Protein AF-X1CM34-F1 (afdb_monomer)

Secondary structure (DSSP, 8-state):
-EEE---HHHHHHHHHHHHHHHHHHHHHTT-----EEEEE-SS-HHHHHHHHHHHHHHHHH--HHHHHHHHHH---HHHHHHHHHHHHTT--HHHHHHHHHHHTSGGGEEE---STTHHHHHHHHTTTTSTT----EEEESS--SSS---TTEEEEEE-------BTTBPPHHHHHHHHHHHHH-PPP---BTTB--TTS-S-TT-TT-GGGGGT-PEEEEE--HHHHHHHHHHHHHTTSS-TT------PPPHHHHTSHHHHH----PPPP-----TT--STTTTT----------

Organism: NCBI:txid412755

pLDDT: mean 84.51, std 11.17, range [46.69, 97.88]

Structure (mmCIF, N/CA/C/O backbone):
data_AF-X1CM34-F1
#
_entry.id   AF-X1CM34-F1
#
loop_
_atom_site.group_PDB
_atom_site.id
_atom_site.type_symbol
_atom_site.label_atom_id
_atom_site.label_alt_id
_atom_site.label_comp_id
_atom_site.label_asym_id
_atom_site.label_entity_id
_atom_site.label_seq_id
_atom_site.pdbx_PDB_ins_code
_atom_site.Cartn_x
_atom_site.Cartn_y
_atom_site.Cartn_z
_atom_site.occupancy
_atom_site.B_iso_or_equiv
_atom_site.auth_seq_id
_atom_site.auth_comp_id
_atom_site.auth_asym_id
_atom_site.auth_atom_id
_atom_site.pdbx_PDB_model_num
ATOM 1 N N . ILE A 1 1 ? 6.162 -0.667 -9.146 1.00 77.88 1 ILE A N 1
ATOM 2 C CA . ILE A 1 1 ? 6.167 0.758 -8.723 1.00 77.88 1 ILE A CA 1
ATOM 3 C C . ILE A 1 1 ? 4.848 1.373 -9.170 1.00 77.88 1 ILE A C 1
ATOM 5 O O . ILE A 1 1 ? 4.483 1.171 -10.320 1.00 77.88 1 ILE A O 1
ATOM 9 N N . VAL A 1 2 ? 4.128 2.057 -8.282 1.00 78.88 2 VAL A N 1
ATOM 10 C CA . VAL A 1 2 ? 2.858 2.731 -8.580 1.00 78.88 2 VAL A CA 1
ATOM 11 C C . VAL A 1 2 ? 3.150 4.206 -8.848 1.00 78.88 2 VAL A C 1
ATOM 13 O O . VAL A 1 2 ? 3.645 4.910 -7.969 1.00 78.88 2 VAL A O 1
ATOM 16 N N . GLN A 1 3 ? 2.881 4.646 -10.076 1.00 80.62 3 GLN A N 1
ATOM 17 C CA . GLN A 1 3 ? 3.186 5.992 -10.558 1.00 80.62 3 GLN A CA 1
ATOM 18 C C . GLN A 1 3 ? 1.888 6.740 -10.833 1.00 80.62 3 GLN A C 1
ATOM 20 O O . GLN A 1 3 ? 1.019 6.220 -11.533 1.00 80.62 3 GLN A O 1
ATOM 25 N N . SER A 1 4 ? 1.774 7.958 -10.320 1.00 73.81 4 SER A N 1
ATOM 26 C CA . SER A 1 4 ? 0.681 8.861 -10.665 1.00 73.81 4 SER A CA 1
ATOM 27 C C . SER A 1 4 ? 1.194 10.288 -10.840 1.00 73.81 4 SER A C 1
ATOM 29 O O . SER A 1 4 ? 2.151 10.703 -10.185 1.00 73.81 4 SER A O 1
ATOM 31 N N . ASP A 1 5 ? 0.528 11.045 -11.712 1.00 76.75 5 ASP A N 1
ATOM 32 C CA . ASP A 1 5 ? 0.696 12.502 -11.851 1.00 76.75 5 ASP A CA 1
ATOM 33 C C . ASP A 1 5 ? -0.097 13.264 -10.769 1.00 76.75 5 ASP A C 1
ATOM 35 O O . ASP A 1 5 ? -0.429 14.436 -10.923 1.00 76.75 5 ASP A O 1
ATOM 39 N N . PHE A 1 6 ? -0.471 12.564 -9.699 1.00 77.88 6 PHE A N 1
ATOM 40 C CA . PHE A 1 6 ? -1.276 13.095 -8.613 1.00 77.88 6 PHE A CA 1
ATOM 41 C C . PHE A 1 6 ? -0.450 14.013 -7.732 1.00 77.88 6 PHE A C 1
ATOM 43 O O . PHE A 1 6 ? 0.747 13.779 -7.512 1.00 77.88 6 PHE A O 1
ATOM 50 N N . ASP A 1 7 ? -1.131 15.000 -7.158 1.00 82.69 7 ASP A N 1
ATOM 51 C CA . ASP A 1 7 ? -0.562 15.740 -6.050 1.00 82.69 7 ASP A CA 1
ATOM 52 C C . ASP A 1 7 ? -0.299 14.811 -4.847 1.00 82.69 7 ASP A C 1
ATOM 54 O O . ASP A 1 7 ? -0.594 13.607 -4.840 1.00 82.69 7 ASP A O 1
ATOM 58 N N . GLU A 1 8 ? 0.359 15.350 -3.827 1.00 82.88 8 GLU A N 1
ATOM 59 C CA . GLU A 1 8 ? 0.722 14.562 -2.655 1.00 82.88 8 GLU A CA 1
ATOM 60 C C . GLU A 1 8 ? -0.498 13.986 -1.923 1.00 82.88 8 GLU A C 1
ATOM 62 O O . GLU A 1 8 ? -0.452 12.832 -1.492 1.00 82.88 8 GLU A O 1
ATOM 67 N N . ASN A 1 9 ? -1.589 14.745 -1.822 1.00 88.50 9 ASN A N 1
ATOM 68 C CA . ASN A 1 9 ? -2.776 14.346 -1.072 1.00 88.50 9 ASN A CA 1
ATOM 69 C C . ASN A 1 9 ? -3.510 13.209 -1.783 1.00 88.50 9 ASN A C 1
ATOM 71 O O . ASN A 1 9 ? -3.830 12.194 -1.159 1.00 88.50 9 ASN A O 1
ATOM 75 N N . ASP A 1 10 ? -3.687 13.330 -3.096 1.00 90.38 10 ASP A N 1
ATOM 76 C CA . ASP A 1 10 ? -4.303 12.306 -3.933 1.00 90.38 10 ASP A CA 1
ATOM 77 C C . ASP A 1 10 ? -3.475 11.014 -3.935 1.00 90.38 10 ASP A C 1
ATOM 79 O O . ASP A 1 10 ? -4.016 9.905 -3.874 1.00 90.38 10 ASP A O 1
ATOM 83 N N . ARG A 1 11 ? -2.139 11.123 -3.936 1.00 90.44 11 ARG A N 1
ATOM 84 C CA . ARG A 1 11 ? -1.242 9.962 -3.826 1.00 90.44 11 ARG A CA 1
ATOM 85 C C . ARG A 1 11 ? -1.340 9.283 -2.459 1.00 90.44 11 ARG A C 1
ATOM 87 O O . ARG A 1 11 ? -1.342 8.051 -2.397 1.00 90.44 11 ARG A O 1
ATOM 94 N N . ILE A 1 12 ? -1.433 10.055 -1.375 1.00 92.50 12 ILE A N 1
ATOM 95 C CA . ILE A 1 12 ? -1.665 9.525 -0.024 1.00 92.50 12 ILE A CA 1
ATOM 96 C C . ILE A 1 12 ? -3.010 8.790 0.019 1.00 92.50 12 ILE A C 1
ATOM 98 O O . ILE A 1 12 ? -3.053 7.633 0.440 1.00 92.50 12 ILE A O 1
ATOM 102 N N . LEU A 1 13 ? -4.089 9.412 -0.464 1.00 94.75 13 LEU A N 1
ATOM 103 C CA . LEU A 1 13 ? -5.421 8.808 -0.469 1.00 94.75 13 LEU A CA 1
ATOM 104 C C . LEU A 1 13 ? -5.467 7.533 -1.319 1.00 94.75 13 LEU A C 1
ATOM 106 O O . LEU A 1 13 ? -6.005 6.515 -0.886 1.00 94.75 13 LEU A O 1
ATOM 110 N N . GLN A 1 14 ? -4.822 7.536 -2.483 1.00 94.69 14 GLN A N 1
ATOM 111 C CA . GLN A 1 14 ? -4.672 6.343 -3.308 1.00 94.69 14 GLN A CA 1
ATOM 112 C C . GLN A 1 14 ? -3.982 5.196 -2.551 1.00 94.69 14 GLN A C 1
ATOM 114 O O . GLN A 1 14 ? -4.456 4.059 -2.589 1.00 94.69 14 GLN A O 1
ATOM 119 N N . ALA A 1 15 ? -2.875 5.471 -1.856 1.00 95.12 15 ALA A N 1
ATOM 120 C CA . ALA A 1 15 ? -2.164 4.454 -1.084 1.00 95.12 15 ALA A CA 1
ATOM 121 C C . ALA A 1 15 ? -3.027 3.894 0.061 1.00 95.12 15 ALA A C 1
ATOM 123 O O . ALA A 1 15 ? -3.004 2.691 0.327 1.00 95.12 15 ALA A O 1
ATOM 124 N N . LEU A 1 16 ? -3.839 4.742 0.696 1.00 96.69 16 LEU A N 1
ATOM 125 C CA . LEU A 1 16 ? -4.791 4.337 1.731 1.00 96.69 16 LEU A CA 1
ATOM 126 C C . LEU A 1 16 ? -5.879 3.405 1.188 1.00 96.69 16 LEU A C 1
ATOM 128 O O . LEU A 1 16 ? -6.157 2.367 1.790 1.00 96.69 16 LEU A O 1
ATOM 132 N N . ILE A 1 17 ? -6.442 3.730 0.023 1.00 96.94 17 ILE A N 1
ATOM 133 C CA . ILE A 1 17 ? -7.434 2.902 -0.676 1.00 96.94 17 ILE A CA 1
ATOM 134 C C . ILE A 1 17 ? -6.841 1.525 -1.014 1.00 96.94 17 ILE A C 1
ATOM 136 O O . ILE A 1 17 ? -7.467 0.499 -0.744 1.00 96.94 17 ILE A O 1
ATOM 140 N N . VAL A 1 18 ? -5.610 1.483 -1.537 1.00 96.75 18 VAL A N 1
ATOM 141 C CA . VAL A 1 18 ? -4.897 0.229 -1.845 1.00 96.75 18 VAL A CA 1
ATOM 142 C C . VAL A 1 18 ? -4.611 -0.588 -0.580 1.00 96.75 18 VAL A C 1
ATOM 144 O O . VAL A 1 18 ? -4.803 -1.805 -0.576 1.00 96.75 18 VAL A O 1
ATOM 147 N N . SER A 1 19 ? -4.195 0.057 0.512 1.00 97.00 19 SER A N 1
ATOM 148 C CA . SER A 1 19 ? -3.973 -0.617 1.797 1.00 97.00 19 SER A CA 1
ATOM 149 C C . SER A 1 19 ? -5.266 -1.213 2.357 1.00 97.00 19 SER A C 1
ATOM 151 O O . SER A 1 19 ? -5.265 -2.345 2.847 1.00 97.00 19 SER A O 1
ATOM 153 N N . GLN A 1 20 ? -6.388 -0.494 2.246 1.00 97.25 20 GLN A N 1
ATOM 154 C CA . GLN A 1 20 ? -7.688 -1.023 2.650 1.00 97.25 20 GLN A CA 1
ATOM 155 C C . GLN A 1 20 ? -8.113 -2.195 1.765 1.00 97.25 20 GLN A C 1
ATOM 157 O O . GLN A 1 20 ? -8.576 -3.202 2.286 1.00 97.25 20 GLN A O 1
ATOM 162 N N . TYR A 1 21 ? -7.891 -2.118 0.454 1.00 97.38 21 TYR A N 1
ATOM 163 C CA . TYR A 1 21 ? -8.163 -3.225 -0.462 1.00 97.38 21 TYR A CA 1
ATOM 164 C C . TYR A 1 21 ? -7.411 -4.501 -0.059 1.00 97.38 21 TYR A C 1
ATOM 166 O O . TYR A 1 21 ? -8.031 -5.553 0.090 1.00 97.38 21 TYR A O 1
ATOM 174 N N . LYS A 1 22 ? -6.107 -4.402 0.230 1.00 96.62 22 LYS A N 1
ATOM 175 C CA . LYS A 1 22 ? -5.303 -5.526 0.745 1.00 96.62 22 LYS A CA 1
ATOM 176 C C . LYS A 1 22 ? -5.886 -6.115 2.033 1.00 96.62 22 LYS A C 1
ATOM 178 O O . LYS A 1 22 ? -5.953 -7.334 2.175 1.00 96.62 22 LYS A O 1
ATOM 183 N N . TYR A 1 23 ? -6.323 -5.259 2.958 1.00 95.88 23 TYR A N 1
ATOM 184 C CA . TYR A 1 23 ? -6.930 -5.689 4.218 1.00 95.88 23 TYR A CA 1
ATOM 185 C C . TYR A 1 23 ? -8.229 -6.477 3.985 1.00 95.88 23 TYR A C 1
ATOM 187 O O . TYR A 1 23 ? -8.400 -7.560 4.541 1.00 95.88 23 TYR A O 1
ATOM 195 N N . GLU A 1 24 ? -9.119 -5.985 3.118 1.00 96.31 24 GLU A N 1
ATOM 196 C CA . GLU A 1 24 ? -10.387 -6.660 2.805 1.00 96.31 24 GLU A CA 1
ATOM 197 C C . GLU A 1 24 ? -10.179 -7.982 2.049 1.00 96.31 24 GLU A C 1
ATOM 199 O O . GLU A 1 24 ? -10.844 -8.976 2.347 1.00 96.31 24 GLU A O 1
ATOM 204 N N . VAL A 1 25 ? -9.229 -8.028 1.109 1.00 96.12 25 VAL A N 1
ATOM 205 C CA . VAL A 1 25 ? -8.854 -9.257 0.388 1.00 96.12 25 VAL A CA 1
ATOM 206 C C . VAL A 1 25 ? -8.340 -10.320 1.357 1.00 96.12 25 VAL A C 1
ATOM 208 O O . VAL A 1 25 ? -8.747 -11.484 1.280 1.00 96.12 25 VAL A O 1
ATOM 211 N N . ALA A 1 26 ? -7.489 -9.932 2.308 1.00 94.88 26 ALA A N 1
ATOM 212 C CA . ALA A 1 26 ? -7.013 -10.841 3.340 1.00 94.88 26 ALA A CA 1
ATOM 213 C C . ALA A 1 26 ? -8.156 -11.324 4.246 1.00 94.88 26 ALA A C 1
ATOM 215 O O . ALA A 1 26 ? -8.301 -12.529 4.462 1.00 94.88 26 ALA A O 1
ATOM 216 N N . ALA A 1 27 ? -9.017 -10.410 4.706 1.00 94.06 27 ALA A N 1
ATOM 217 C CA . ALA A 1 27 ? -10.155 -10.729 5.566 1.00 94.06 27 ALA A CA 1
ATOM 218 C C . ALA A 1 27 ? -11.138 -11.706 4.898 1.00 94.06 27 ALA A C 1
ATOM 220 O O . ALA A 1 27 ? -11.522 -12.709 5.507 1.00 94.06 27 ALA A O 1
ATOM 221 N N . LYS A 1 28 ? -11.477 -11.479 3.621 1.00 94.31 28 LYS A N 1
ATOM 222 C CA . LYS A 1 28 ? -12.308 -12.377 2.797 1.00 94.31 28 LYS A CA 1
ATOM 223 C C . LYS A 1 28 ? -11.757 -13.803 2.766 1.00 94.31 28 LYS A C 1
ATOM 225 O O . LYS A 1 28 ? -12.519 -14.765 2.855 1.00 94.31 28 LYS A O 1
ATOM 230 N N . ASN A 1 29 ? -10.436 -13.936 2.694 1.00 92.38 29 ASN A N 1
ATOM 231 C CA . ASN A 1 29 ? -9.734 -15.216 2.636 1.00 92.38 29 ASN A CA 1
ATOM 232 C C . ASN A 1 29 ? -9.322 -15.750 4.020 1.00 92.38 29 ASN A C 1
ATOM 234 O O . ASN A 1 29 ? -8.574 -16.721 4.109 1.00 92.38 29 ASN A O 1
ATOM 238 N N . ARG A 1 30 ? -9.830 -15.150 5.109 1.00 92.31 30 ARG A N 1
ATOM 239 C CA . ARG A 1 30 ? -9.533 -15.523 6.507 1.00 92.31 30 ARG A CA 1
ATOM 240 C C . ARG A 1 30 ? -8.039 -15.467 6.846 1.00 92.31 30 ARG A C 1
ATOM 242 O O . ARG A 1 30 ? -7.570 -16.164 7.745 1.00 92.31 30 ARG A O 1
ATOM 249 N N . ILE A 1 31 ? -7.297 -14.621 6.141 1.00 92.62 31 ILE A N 1
ATOM 250 C CA . ILE A 1 31 ? -5.891 -14.340 6.399 1.00 92.62 31 ILE A CA 1
ATOM 251 C C . ILE A 1 31 ? -5.843 -13.178 7.388 1.00 92.62 31 ILE A C 1
ATOM 253 O O . ILE A 1 31 ? -6.317 -12.080 7.103 1.00 92.62 31 ILE A O 1
ATOM 257 N N . ASN A 1 32 ? -5.264 -13.414 8.564 1.00 90.25 32 ASN A N 1
ATOM 258 C CA . ASN A 1 32 ? -5.069 -12.368 9.563 1.00 90.25 32 ASN A CA 1
ATOM 259 C C . ASN A 1 32 ? -3.873 -11.486 9.180 1.00 90.25 32 ASN A C 1
ATOM 261 O O . ASN A 1 32 ? -2.779 -11.650 9.721 1.00 90.25 32 ASN A O 1
ATOM 265 N N . LEU A 1 33 ? -4.091 -10.588 8.223 1.00 91.75 33 LEU A N 1
ATOM 266 C CA . LEU A 1 33 ? -3.103 -9.630 7.751 1.00 91.75 33 LEU A CA 1
ATOM 267 C C . LEU A 1 33 ? -3.547 -8.204 8.072 1.00 91.75 33 LEU A C 1
ATOM 269 O O . LEU A 1 33 ? -4.693 -7.823 7.847 1.00 91.75 33 LEU A O 1
ATOM 273 N N . LYS A 1 34 ? -2.591 -7.398 8.530 1.00 93.25 34 LYS A N 1
ATOM 274 C CA . LYS A 1 34 ? -2.758 -5.968 8.770 1.00 93.25 34 LYS A CA 1
ATOM 275 C C . LYS A 1 34 ? -1.726 -5.201 7.930 1.00 93.25 34 LYS A C 1
ATOM 277 O O . LYS A 1 34 ? -0.592 -5.050 8.381 1.00 93.25 34 LYS A O 1
ATOM 282 N N . PRO A 1 35 ? -2.090 -4.724 6.725 1.00 94.38 35 PRO A N 1
ATOM 283 C CA . PRO A 1 35 ? -1.164 -4.008 5.853 1.00 94.38 35 PRO A CA 1
ATOM 284 C C . PRO A 1 35 ? -0.733 -2.674 6.470 1.00 94.38 35 PRO A C 1
ATOM 286 O O . PRO A 1 35 ? -1.581 -1.855 6.840 1.00 94.38 35 PRO A O 1
ATOM 289 N N . VAL A 1 36 ? 0.575 -2.445 6.556 1.00 94.38 36 VAL A N 1
ATOM 290 C CA . VAL A 1 36 ? 1.182 -1.211 7.066 1.00 94.38 36 VAL A CA 1
ATOM 291 C C . VAL A 1 36 ? 1.746 -0.382 5.916 1.00 94.38 36 VAL A C 1
ATOM 293 O O . VAL A 1 36 ? 2.365 -0.917 4.991 1.00 94.38 36 VAL A O 1
ATOM 296 N N . ILE A 1 37 ? 1.541 0.934 6.005 1.00 95.06 37 ILE A N 1
ATOM 297 C CA . ILE A 1 37 ? 2.076 1.929 5.075 1.00 95.06 37 ILE A CA 1
ATOM 298 C C . ILE A 1 37 ? 3.234 2.682 5.732 1.00 95.06 37 ILE A C 1
ATOM 300 O O . ILE A 1 37 ? 3.106 3.171 6.856 1.00 95.06 37 ILE A O 1
ATOM 304 N N . LEU A 1 38 ? 4.346 2.833 5.016 1.00 92.81 38 LEU A N 1
ATOM 305 C CA . LEU A 1 38 ? 5.437 3.725 5.397 1.00 92.81 38 LEU A CA 1
ATOM 306 C C . LEU A 1 38 ? 5.385 5.025 4.587 1.00 92.81 38 LEU A C 1
ATOM 308 O O . LEU A 1 38 ? 5.609 5.016 3.382 1.00 92.81 38 LEU A O 1
ATOM 312 N N . PHE A 1 39 ? 5.194 6.151 5.262 1.00 92.31 39 PHE A N 1
ATOM 313 C CA . PHE A 1 39 ? 5.340 7.492 4.708 1.00 92.31 39 PHE A CA 1
ATOM 314 C C . PHE A 1 39 ? 6.770 7.987 4.920 1.00 92.31 39 PHE A C 1
ATOM 316 O O . PHE A 1 39 ? 7.237 8.179 6.049 1.00 92.31 39 PHE A O 1
ATOM 323 N N . LYS A 1 40 ? 7.484 8.180 3.812 1.00 88.50 40 LYS A N 1
ATOM 324 C CA . LYS A 1 40 ? 8.906 8.511 3.806 1.00 88.50 40 LYS A CA 1
ATOM 325 C C . LYS A 1 40 ? 9.107 9.997 3.514 1.00 88.50 40 LYS A C 1
ATOM 327 O O . LYS A 1 40 ? 8.770 10.474 2.432 1.00 88.50 40 LYS A O 1
ATOM 332 N N . ALA A 1 41 ? 9.705 10.710 4.467 1.00 86.38 41 ALA A N 1
ATOM 333 C CA . ALA A 1 41 ? 10.159 12.094 4.319 1.00 86.38 41 ALA A CA 1
ATOM 334 C C . ALA A 1 41 ? 11.623 12.157 3.844 1.00 86.38 41 ALA A C 1
ATOM 336 O O . ALA A 1 41 ? 12.382 11.195 4.006 1.00 86.38 41 ALA A O 1
ATOM 337 N N . GLN A 1 42 ? 12.033 13.285 3.254 1.00 79.12 42 GLN A N 1
ATOM 338 C CA . GLN A 1 42 ? 13.328 13.391 2.573 1.00 79.12 42 GLN A CA 1
ATOM 339 C C . GLN A 1 42 ? 14.504 13.517 3.546 1.00 79.12 42 GLN A C 1
ATOM 341 O O . GLN A 1 42 ? 15.426 12.700 3.506 1.00 79.12 42 GLN A O 1
ATOM 346 N N . ARG A 1 43 ? 14.513 14.570 4.380 1.00 76.56 43 ARG A N 1
ATOM 347 C CA . ARG A 1 43 ? 15.732 14.999 5.093 1.00 76.56 43 ARG A CA 1
ATOM 348 C C . ARG A 1 43 ? 15.538 15.370 6.551 1.00 76.56 43 ARG A C 1
ATOM 350 O O . ARG A 1 43 ? 16.452 15.117 7.331 1.00 76.56 43 ARG A O 1
ATOM 357 N N . THR A 1 44 ? 14.413 15.975 6.933 1.00 82.06 44 THR A N 1
ATOM 358 C CA . THR A 1 44 ? 14.265 16.538 8.285 1.00 82.06 44 THR A CA 1
ATOM 359 C C . THR A 1 44 ? 13.109 15.922 9.060 1.00 82.06 44 THR A C 1
ATOM 361 O O . THR A 1 44 ? 12.074 15.562 8.503 1.00 82.06 44 THR A O 1
ATOM 364 N N . ILE A 1 45 ? 13.286 15.828 10.382 1.00 83.38 45 ILE A N 1
ATOM 365 C CA . ILE A 1 45 ? 12.233 15.400 11.317 1.00 83.38 45 ILE A CA 1
ATOM 366 C C . ILE A 1 45 ? 11.012 16.315 11.184 1.00 83.38 45 ILE A C 1
ATOM 368 O O . ILE A 1 45 ? 9.884 15.833 11.203 1.00 83.38 45 ILE A O 1
ATOM 372 N N . GLU A 1 46 ? 11.244 17.610 10.972 1.00 85.69 46 GLU A N 1
ATOM 373 C CA . GLU A 1 46 ? 10.190 18.604 10.778 1.00 85.69 46 GLU A CA 1
ATOM 374 C C . GLU A 1 46 ? 9.321 18.305 9.550 1.00 85.69 46 GLU A C 1
ATOM 376 O O . GLU A 1 46 ?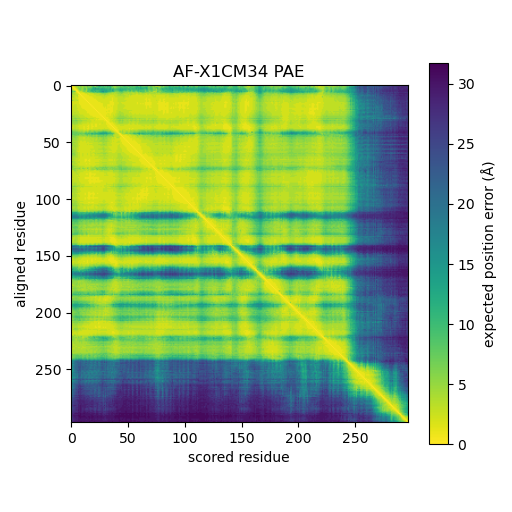 8.101 18.280 9.664 1.00 85.69 46 GLU A O 1
ATOM 381 N N . GLN A 1 47 ? 9.925 17.958 8.405 1.00 84.88 47 GLN A N 1
ATOM 382 C CA . GLN A 1 47 ? 9.170 17.511 7.227 1.00 84.88 47 GLN A CA 1
ATOM 383 C C . GLN A 1 47 ? 8.319 16.280 7.548 1.00 84.88 47 GLN A C 1
ATOM 385 O O . GLN A 1 47 ? 7.155 16.210 7.177 1.00 84.88 47 GLN A O 1
ATOM 390 N N . SER A 1 48 ? 8.860 15.309 8.288 1.00 86.94 48 SER A N 1
ATOM 391 C CA . SER A 1 48 ? 8.075 14.130 8.665 1.00 86.94 48 SER A CA 1
ATOM 392 C C . SER A 1 48 ? 6.916 14.459 9.610 1.00 86.94 48 SER A C 1
ATOM 394 O O . SER A 1 48 ? 5.884 13.793 9.531 1.00 86.94 48 SER A O 1
ATOM 396 N N . LYS A 1 49 ? 7.068 15.454 10.493 1.00 88.81 49 LYS A N 1
ATOM 397 C CA . LYS A 1 49 ? 5.981 15.955 11.347 1.00 88.81 49 LYS A CA 1
ATOM 398 C C . LYS A 1 49 ? 4.908 16.658 10.521 1.00 88.81 49 LYS A C 1
ATOM 400 O O . LYS A 1 49 ? 3.730 16.389 10.730 1.00 88.81 49 LYS A O 1
ATOM 405 N N . GLN A 1 50 ? 5.311 17.480 9.556 1.00 89.69 50 GLN A N 1
ATOM 406 C CA . GLN A 1 50 ? 4.401 18.139 8.617 1.00 89.69 50 GLN A CA 1
ATOM 407 C C . GLN A 1 50 ? 3.625 17.119 7.780 1.00 89.69 50 GLN A C 1
ATOM 409 O O . GLN A 1 50 ? 2.405 17.213 7.698 1.00 89.69 50 GLN A O 1
ATOM 414 N N . ASN A 1 51 ? 4.293 16.085 7.263 1.00 89.44 51 ASN A N 1
ATOM 415 C CA . ASN A 1 51 ? 3.641 15.011 6.510 1.00 89.44 51 ASN A CA 1
ATOM 416 C C . ASN A 1 51 ? 2.619 14.260 7.372 1.00 89.44 51 ASN A C 1
ATOM 418 O O . ASN A 1 51 ? 1.522 13.968 6.905 1.00 89.44 51 ASN A O 1
ATOM 422 N N . LYS A 1 52 ? 2.944 13.987 8.645 1.00 92.06 52 LYS A N 1
ATOM 423 C CA . LYS A 1 52 ? 2.003 13.382 9.601 1.00 92.06 52 LYS A CA 1
ATOM 424 C C . LYS A 1 52 ? 0.807 14.302 9.879 1.00 92.06 52 LYS A C 1
ATOM 426 O O . LYS A 1 52 ? -0.326 13.833 9.910 1.00 92.06 52 LYS A O 1
ATOM 431 N N . ALA A 1 53 ? 1.039 15.599 10.070 1.00 92.50 53 ALA A N 1
ATOM 432 C CA . ALA A 1 53 ? -0.033 16.566 10.299 1.00 92.50 53 ALA A CA 1
ATOM 433 C C . ALA A 1 53 ? -0.955 16.694 9.074 1.00 92.50 53 ALA A C 1
ATOM 435 O O . ALA A 1 53 ? -2.173 16.627 9.219 1.00 92.50 53 ALA A O 1
ATOM 436 N N . ASN A 1 54 ? -0.383 16.795 7.869 1.00 92.19 54 ASN A N 1
ATOM 437 C CA . ASN A 1 54 ? -1.139 16.809 6.618 1.00 92.19 54 ASN A CA 1
ATOM 438 C C . ASN A 1 54 ? -1.949 15.516 6.448 1.00 92.19 54 ASN A C 1
ATOM 440 O O . ASN A 1 54 ? -3.138 15.560 6.155 1.00 92.19 54 ASN A O 1
ATOM 444 N N . PHE A 1 55 ? -1.336 14.365 6.723 1.00 94.81 55 PHE A N 1
ATOM 445 C CA . PHE A 1 55 ? -2.013 13.074 6.705 1.00 94.81 55 PHE A CA 1
ATOM 446 C C . PHE A 1 55 ? -3.239 13.035 7.624 1.00 94.81 55 PHE A C 1
ATOM 448 O O . PHE A 1 55 ? -4.316 12.632 7.191 1.00 94.81 55 PHE A O 1
ATOM 455 N N . HIS A 1 56 ? -3.103 13.469 8.880 1.00 94.38 56 HIS A N 1
ATOM 456 C CA . HIS A 1 56 ? -4.236 13.497 9.807 1.00 94.38 56 HIS A CA 1
ATOM 457 C C . HIS A 1 56 ? -5.326 14.459 9.348 1.00 94.38 56 HIS A C 1
ATOM 459 O O . HIS A 1 56 ? -6.496 14.095 9.390 1.00 94.38 56 HIS A O 1
ATOM 465 N N . ASN A 1 57 ? -4.949 15.617 8.807 1.00 94.25 57 ASN A N 1
ATOM 466 C CA . ASN A 1 57 ? -5.897 16.561 8.228 1.00 94.25 57 ASN A CA 1
ATOM 467 C C . ASN A 1 57 ? -6.688 15.949 7.053 1.00 94.25 57 ASN A C 1
ATOM 469 O O . ASN A 1 57 ? -7.902 16.131 6.973 1.00 94.25 57 ASN A O 1
ATOM 473 N N . ILE A 1 58 ? -6.027 15.183 6.173 1.00 93.31 58 ILE A N 1
ATOM 474 C CA . ILE A 1 58 ? -6.687 14.441 5.085 1.00 93.31 58 ILE A CA 1
ATOM 475 C C . ILE A 1 58 ? -7.662 13.415 5.664 1.00 93.31 58 ILE A C 1
ATOM 477 O O . ILE A 1 58 ? -8.818 13.369 5.256 1.00 93.31 58 ILE A O 1
ATOM 481 N N . ILE A 1 59 ? -7.221 12.600 6.627 1.00 95.50 59 ILE A N 1
ATOM 482 C CA . ILE A 1 59 ? -8.058 11.555 7.225 1.00 95.50 59 ILE A CA 1
ATOM 483 C C . ILE A 1 59 ? -9.277 12.155 7.933 1.00 95.50 59 ILE A C 1
ATOM 485 O O . ILE A 1 59 ? -10.395 11.694 7.716 1.00 95.50 59 ILE A O 1
ATOM 489 N N . GLU A 1 60 ? -9.101 13.185 8.756 1.00 94.25 60 GLU A N 1
ATOM 490 C CA . GLU A 1 60 ? -10.189 13.802 9.521 1.00 94.25 60 GLU A CA 1
ATOM 491 C C . GLU A 1 60 ? -11.251 14.423 8.609 1.00 94.25 60 GLU A C 1
ATOM 493 O O . GLU A 1 60 ? -12.451 14.223 8.834 1.00 94.25 60 GLU A O 1
ATOM 498 N N . ASN A 1 61 ? -10.822 15.079 7.529 1.00 95.12 61 ASN A N 1
ATOM 499 C CA . ASN A 1 61 ? -11.711 15.755 6.586 1.00 95.12 61 ASN A CA 1
ATOM 500 C C . ASN A 1 61 ? -12.166 14.882 5.411 1.00 95.12 61 ASN A C 1
ATOM 502 O O . ASN A 1 61 ? -12.988 15.336 4.621 1.00 95.12 61 ASN A O 1
ATOM 506 N N . LEU A 1 62 ? -11.707 13.627 5.326 1.00 96.38 62 LEU A N 1
ATOM 507 C CA . LEU A 1 62 ? -12.030 12.732 4.216 1.00 96.38 62 LEU A CA 1
ATOM 508 C C . LEU A 1 62 ? -13.545 12.614 4.010 1.00 96.38 62 LEU A C 1
ATOM 510 O O . LEU A 1 62 ? -14.296 12.311 4.949 1.00 96.38 62 LEU A O 1
ATOM 514 N N . SER A 1 63 ? -13.976 12.795 2.769 1.00 96.75 63 SER A N 1
ATOM 515 C CA . SER A 1 63 ? -15.361 12.689 2.332 1.00 96.75 63 SER A CA 1
ATOM 516 C C . SER A 1 63 ? -15.549 11.538 1.329 1.00 96.75 63 SER A C 1
ATOM 518 O O . SER A 1 63 ? -14.578 11.011 0.777 1.00 96.75 63 SER A O 1
ATOM 520 N N . PRO A 1 64 ? -16.798 11.101 1.082 1.00 97.12 64 PRO A N 1
ATOM 521 C CA . PRO A 1 64 ? -17.089 10.141 0.017 1.00 97.12 64 PRO A CA 1
ATOM 522 C C . PRO A 1 64 ? -16.771 10.676 -1.388 1.00 97.12 64 PRO A C 1
ATOM 524 O O . PRO A 1 64 ? -16.480 9.878 -2.281 1.00 97.12 64 PRO A O 1
ATOM 527 N N . ASP A 1 65 ? -16.817 11.999 -1.575 1.00 96.56 65 ASP A N 1
ATOM 528 C CA . ASP A 1 65 ? -16.548 12.654 -2.859 1.00 96.56 65 ASP A CA 1
ATOM 529 C C . ASP A 1 65 ? -15.056 12.618 -3.200 1.00 96.56 65 ASP A C 1
ATOM 531 O O . ASP A 1 65 ? -14.709 12.388 -4.355 1.00 96.56 65 ASP A O 1
ATOM 535 N N . ASP A 1 66 ? -14.171 12.725 -2.203 1.00 95.50 66 ASP A N 1
ATOM 536 C CA . ASP A 1 66 ? -12.721 12.574 -2.405 1.00 95.50 66 ASP A CA 1
ATOM 537 C C . ASP A 1 66 ? -12.379 11.171 -2.936 1.00 95.50 66 ASP A C 1
ATOM 539 O O . ASP A 1 66 ? -11.570 11.000 -3.849 1.00 95.50 66 ASP A O 1
ATOM 543 N N . ILE A 1 67 ? -13.050 10.145 -2.402 1.00 96.12 67 ILE A N 1
ATOM 544 C CA . ILE A 1 67 ? -12.898 8.754 -2.848 1.00 96.12 67 ILE A CA 1
ATOM 545 C C . ILE A 1 67 ? -13.386 8.587 -4.290 1.00 96.12 67 ILE A C 1
ATOM 547 O O . ILE A 1 67 ? -12.711 7.942 -5.099 1.00 96.12 67 ILE A O 1
ATOM 551 N N . GLU A 1 68 ? -14.544 9.163 -4.624 1.00 95.62 68 GLU A N 1
ATOM 552 C CA . GLU A 1 68 ? -15.060 9.148 -5.997 1.00 95.62 68 GLU A CA 1
ATOM 553 C C . GLU A 1 68 ? -14.130 9.919 -6.947 1.00 95.62 68 GLU A C 1
ATOM 555 O O . GLU A 1 68 ? -13.916 9.494 -8.082 1.00 95.62 68 GLU A O 1
ATOM 560 N N . GLY A 1 69 ? -13.511 11.001 -6.466 1.00 94.25 69 GLY A N 1
ATOM 561 C CA . GLY A 1 69 ? -12.460 11.739 -7.156 1.00 94.25 69 GLY A CA 1
ATOM 562 C C . GLY A 1 69 ? -11.342 10.809 -7.611 1.00 94.25 69 GLY A C 1
ATOM 563 O O . GLY A 1 69 ? -11.143 10.652 -8.817 1.00 94.25 69 GLY A O 1
ATOM 564 N N . ILE A 1 70 ? -10.694 10.107 -6.671 1.00 94.31 70 ILE A N 1
ATOM 565 C CA . ILE A 1 70 ? -9.611 9.149 -6.969 1.00 94.31 70 ILE A CA 1
ATOM 566 C C . ILE A 1 70 ? -10.056 8.062 -7.949 1.00 94.31 70 ILE A C 1
ATOM 568 O O . ILE A 1 70 ? -9.313 7.724 -8.874 1.00 94.31 70 ILE A O 1
ATOM 572 N N . LYS A 1 71 ? -11.268 7.525 -7.781 1.00 93.81 71 LYS A N 1
ATOM 573 C CA . LYS A 1 71 ? -11.833 6.507 -8.677 1.00 93.81 71 LYS A CA 1
ATOM 574 C C . LYS A 1 71 ? -11.930 6.991 -10.124 1.00 93.81 71 LYS A C 1
ATOM 576 O O . LYS A 1 71 ? -11.650 6.220 -11.038 1.00 93.81 71 LYS A O 1
ATOM 581 N N . ASN A 1 72 ? -12.295 8.254 -10.327 1.00 91.38 72 ASN A N 1
ATOM 582 C CA . ASN A 1 72 ? -12.469 8.838 -11.654 1.00 91.38 72 ASN A CA 1
ATOM 583 C C . ASN A 1 72 ? -11.142 9.228 -12.315 1.00 91.38 72 ASN A C 1
ATOM 585 O O . ASN A 1 72 ? -11.006 9.102 -13.533 1.00 91.38 72 ASN A O 1
ATOM 589 N N . ILE A 1 73 ? -10.163 9.697 -11.536 1.00 89.19 73 ILE A N 1
ATOM 590 C CA . ILE A 1 73 ? -8.883 10.171 -12.083 1.00 89.19 73 ILE A CA 1
ATOM 591 C C . ILE A 1 73 ? -7.836 9.057 -12.230 1.00 89.19 73 ILE A C 1
ATOM 593 O O . ILE A 1 73 ? -6.931 9.171 -13.062 1.00 89.19 73 ILE A O 1
ATOM 597 N N . SER A 1 74 ? -7.930 7.968 -11.456 1.00 88.44 74 SER A N 1
ATOM 598 C CA . SER A 1 74 ? -6.895 6.931 -11.443 1.00 88.44 74 SER A CA 1
ATOM 599 C C . SER A 1 74 ? -6.979 5.974 -12.630 1.00 88.44 74 SER A C 1
ATOM 601 O O . SER A 1 74 ? -7.947 5.243 -12.841 1.00 88.44 74 SER A O 1
ATOM 603 N N . LYS A 1 75 ? -5.884 5.930 -13.393 1.00 87.69 75 LYS A N 1
ATOM 604 C CA . LYS A 1 75 ? -5.662 4.975 -14.491 1.00 87.69 75 LYS A CA 1
ATOM 605 C C . LYS A 1 75 ? -4.829 3.766 -14.064 1.00 87.69 75 LYS A C 1
ATOM 607 O O . LYS A 1 75 ? -4.491 2.924 -14.890 1.00 87.69 75 LYS A O 1
ATOM 612 N N . ILE A 1 76 ? -4.460 3.694 -12.788 1.00 88.56 76 ILE A N 1
ATOM 613 C CA . ILE A 1 76 ? -3.634 2.614 -12.262 1.00 88.56 76 ILE A CA 1
ATOM 614 C C . ILE A 1 76 ? -4.508 1.372 -12.099 1.00 88.56 76 ILE A C 1
ATOM 616 O O . ILE A 1 76 ? -5.468 1.380 -11.328 1.00 88.56 76 ILE A O 1
ATOM 620 N N . TRP A 1 77 ? -4.127 0.282 -12.769 1.00 89.75 77 TRP A N 1
ATOM 621 C CA . TRP A 1 77 ? -4.857 -0.989 -12.726 1.00 89.75 77 TRP A CA 1
ATOM 622 C C . TRP A 1 77 ? -5.123 -1.473 -11.294 1.00 89.75 77 TRP A C 1
ATOM 624 O O . TRP A 1 77 ? -6.242 -1.847 -10.972 1.00 89.75 77 TRP A O 1
ATOM 634 N N . LEU A 1 78 ? -4.135 -1.382 -10.400 1.00 91.81 78 LEU A N 1
ATOM 635 C CA . LEU A 1 78 ? -4.285 -1.761 -8.990 1.00 91.81 78 LEU A CA 1
ATOM 636 C C . LEU A 1 78 ? -5.405 -0.987 -8.269 1.00 91.81 78 LEU A C 1
ATOM 638 O O . LEU A 1 78 ? -6.138 -1.560 -7.467 1.00 91.81 78 LEU A O 1
ATOM 642 N N . VAL A 1 79 ? -5.543 0.308 -8.551 1.00 93.81 79 VAL A N 1
ATOM 643 C CA . VAL A 1 79 ? -6.569 1.165 -7.937 1.00 93.81 79 VAL A CA 1
ATOM 644 C C . VAL A 1 79 ? -7.940 0.837 -8.521 1.00 93.81 79 VAL A C 1
ATOM 646 O O . VAL A 1 79 ? -8.918 0.724 -7.787 1.00 93.81 79 VAL A O 1
ATOM 649 N N . GLN A 1 80 ? -8.008 0.600 -9.831 1.00 94.00 80 GLN A N 1
ATOM 650 C CA . GLN A 1 80 ? -9.231 0.150 -10.495 1.00 94.00 80 GLN A CA 1
ATOM 651 C C . GLN A 1 80 ? -9.697 -1.209 -9.956 1.00 94.00 80 GLN A C 1
ATOM 653 O O . GLN A 1 80 ? -10.882 -1.377 -9.679 1.00 94.00 80 GLN A O 1
ATOM 658 N N . GLN A 1 81 ? -8.768 -2.141 -9.721 1.00 94.25 81 GLN A N 1
ATOM 659 C CA . GLN A 1 81 ? -9.049 -3.432 -9.090 1.00 94.25 81 GLN A CA 1
ATOM 660 C C . GLN A 1 81 ? -9.587 -3.267 -7.666 1.00 94.25 81 GLN A C 1
ATOM 662 O O . GLN A 1 81 ? -10.564 -3.922 -7.310 1.00 94.25 81 GLN A O 1
ATOM 667 N N . ALA A 1 82 ? -9.013 -2.355 -6.873 1.00 96.38 82 ALA A N 1
ATOM 668 C CA . ALA A 1 82 ? -9.524 -2.041 -5.541 1.00 96.38 82 ALA A CA 1
ATOM 669 C C . ALA A 1 82 ? -10.987 -1.566 -5.589 1.00 96.38 82 ALA A C 1
ATOM 671 O O . ALA A 1 82 ? -11.839 -2.098 -4.878 1.00 96.38 82 ALA A O 1
ATOM 672 N N . PHE A 1 83 ? -11.315 -0.620 -6.475 1.00 97.00 83 PHE A N 1
ATOM 673 C CA . PHE A 1 83 ? -12.690 -0.130 -6.624 1.00 97.00 83 PHE A CA 1
ATOM 674 C C . PHE A 1 83 ? -13.657 -1.174 -7.189 1.00 97.00 83 PHE A C 1
ATOM 676 O O . PHE A 1 83 ? -14.809 -1.236 -6.748 1.00 97.00 83 PHE A O 1
ATOM 683 N N . ALA A 1 84 ? -13.206 -2.013 -8.124 1.00 95.56 84 ALA A N 1
ATOM 684 C CA . ALA A 1 84 ? -13.993 -3.131 -8.633 1.00 95.56 84 ALA A CA 1
ATOM 685 C C . ALA A 1 84 ? -14.332 -4.11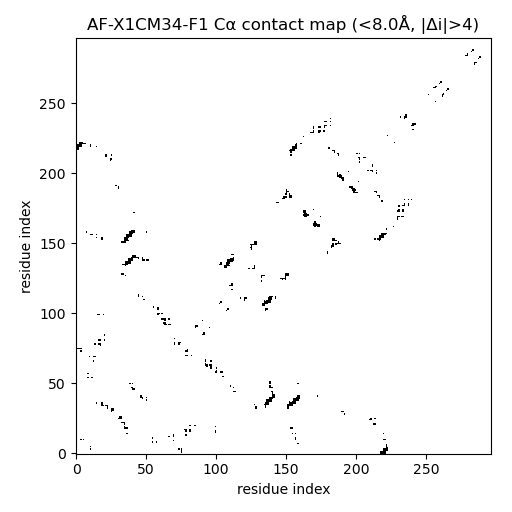8 -7.506 1.00 95.56 84 ALA A C 1
ATOM 687 O O . ALA A 1 84 ? -15.496 -4.489 -7.348 1.00 95.56 84 ALA A O 1
ATOM 688 N N . PHE A 1 85 ? -13.349 -4.456 -6.667 1.00 96.50 85 PHE A N 1
ATOM 689 C CA . PHE A 1 85 ? -13.544 -5.296 -5.488 1.00 96.50 85 PHE A CA 1
ATOM 690 C C . PHE A 1 85 ? -14.547 -4.676 -4.508 1.00 96.50 85 PHE A C 1
ATOM 692 O O . PHE A 1 85 ? -15.502 -5.338 -4.103 1.00 96.50 85 PHE A O 1
ATOM 699 N N . PHE A 1 86 ? -14.384 -3.397 -4.152 1.00 97.25 86 PHE A N 1
ATOM 700 C CA . PHE A 1 86 ? -15.309 -2.720 -3.237 1.00 97.25 86 PHE A CA 1
ATOM 701 C C . PHE A 1 86 ? -16.740 -2.717 -3.775 1.00 97.25 86 PHE A C 1
ATOM 703 O O . PHE A 1 86 ? -17.669 -3.055 -3.044 1.00 97.25 86 PHE A O 1
ATOM 710 N N . THR A 1 87 ? -16.909 -2.435 -5.068 1.00 96.19 87 THR A N 1
ATOM 711 C CA . THR A 1 87 ? -18.217 -2.450 -5.737 1.00 96.19 87 THR A CA 1
ATOM 712 C C . THR A 1 87 ? -18.841 -3.846 -5.708 1.00 96.19 87 THR A C 1
ATOM 714 O O . THR A 1 87 ? -19.999 -3.993 -5.322 1.00 96.19 87 THR A O 1
ATOM 717 N N . GLN A 1 88 ? -18.071 -4.885 -6.050 1.00 96.75 88 GLN A N 1
ATOM 718 C CA . GLN A 1 88 ? -18.528 -6.278 -6.032 1.00 96.75 88 GLN A CA 1
ATOM 719 C C . GLN A 1 88 ? -18.958 -6.733 -4.630 1.00 96.75 88 GLN A C 1
ATOM 721 O O . GLN A 1 88 ? -19.895 -7.519 -4.491 1.00 96.75 88 GLN A O 1
ATOM 726 N N . HIS A 1 89 ? -18.291 -6.230 -3.593 1.00 95.62 89 HIS A N 1
ATOM 727 C CA . HIS A 1 89 ? -18.573 -6.552 -2.197 1.00 95.62 89 HIS A CA 1
ATOM 728 C C . HIS A 1 89 ? -19.551 -5.577 -1.517 1.00 95.62 89 HIS A C 1
ATOM 730 O O . HIS A 1 89 ? -19.766 -5.673 -0.309 1.00 95.62 89 HIS A O 1
ATOM 736 N N . GLY A 1 90 ? -20.171 -4.663 -2.274 1.00 95.94 90 GLY A N 1
ATOM 737 C CA . GLY A 1 90 ? -21.178 -3.731 -1.762 1.00 95.94 90 GLY A CA 1
ATOM 738 C C . GLY A 1 90 ? -20.632 -2.691 -0.779 1.00 95.94 90 GLY A C 1
ATOM 739 O O . GLY A 1 90 ? -21.392 -2.163 0.029 1.00 95.94 90 GLY A O 1
ATOM 740 N N . ILE A 1 91 ? -19.327 -2.408 -0.826 1.00 96.81 91 ILE A N 1
ATOM 741 C CA . ILE A 1 91 ? -18.674 -1.389 -0.004 1.00 96.81 91 ILE A CA 1
ATOM 742 C C . ILE A 1 91 ? -18.871 -0.036 -0.687 1.00 96.81 91 ILE A C 1
ATOM 744 O O . ILE A 1 91 ? -18.287 0.237 -1.736 1.00 96.81 91 ILE A O 1
ATOM 748 N N . THR A 1 92 ? -19.704 0.816 -0.094 1.00 97.31 92 THR A N 1
ATOM 749 C CA . THR A 1 92 ? -19.960 2.165 -0.620 1.00 97.31 92 THR A CA 1
ATOM 750 C C . THR A 1 92 ? -18.806 3.115 -0.300 1.00 97.31 92 THR A C 1
ATOM 752 O O . THR A 1 92 ? -18.078 2.903 0.671 1.00 97.31 92 THR A O 1
ATOM 755 N N . ASN A 1 93 ? -18.675 4.219 -1.045 1.00 97.25 93 ASN A N 1
ATOM 756 C CA . ASN A 1 93 ? -17.673 5.249 -0.733 1.00 97.25 93 ASN A CA 1
ATOM 757 C C . ASN A 1 93 ? -17.832 5.769 0.701 1.00 97.25 93 ASN A C 1
ATOM 759 O O . ASN A 1 93 ? -16.844 5.928 1.402 1.00 97.25 93 ASN A O 1
ATOM 763 N N . GLN A 1 94 ? -19.067 5.937 1.184 1.00 97.50 94 GLN A N 1
ATOM 764 C CA . GLN A 1 94 ? -19.323 6.344 2.566 1.00 97.50 94 GLN A CA 1
ATOM 765 C C . GLN A 1 94 ? -18.786 5.329 3.585 1.00 97.50 94 GLN A C 1
ATOM 767 O O . GLN A 1 94 ? -18.165 5.711 4.577 1.00 97.50 94 GLN A O 1
ATOM 772 N N . GLN A 1 95 ? -18.997 4.032 3.348 1.00 97.44 95 GLN A N 1
ATOM 773 C CA . GLN A 1 95 ? -18.441 2.987 4.208 1.00 97.44 95 GLN A CA 1
ATOM 774 C C . GLN A 1 95 ? -16.914 2.960 4.134 1.00 97.44 95 GLN A C 1
ATOM 776 O O . GLN A 1 95 ? -16.264 2.816 5.169 1.00 97.44 95 GLN A O 1
ATOM 781 N N . LEU A 1 96 ? -16.339 3.131 2.941 1.00 97.56 96 LEU A N 1
ATOM 782 C CA . LEU A 1 96 ? -14.894 3.187 2.753 1.00 97.56 96 LEU A CA 1
ATOM 783 C C . LEU A 1 96 ? -14.283 4.386 3.491 1.00 97.56 96 LEU A C 1
ATOM 785 O O . LEU A 1 96 ? -13.311 4.201 4.217 1.00 97.56 96 LEU A O 1
ATOM 789 N N . THR A 1 97 ? -14.893 5.573 3.413 1.00 97.88 97 THR A N 1
ATOM 790 C CA . THR A 1 97 ? -14.488 6.759 4.184 1.00 97.88 97 THR A CA 1
ATOM 791 C C . THR A 1 97 ? -14.441 6.450 5.679 1.00 97.88 97 THR A C 1
ATOM 793 O O . THR A 1 97 ? -13.423 6.690 6.323 1.00 97.88 97 THR A O 1
ATOM 796 N N . LEU A 1 98 ? -15.512 5.879 6.242 1.00 97.50 98 LEU A N 1
ATOM 797 C CA . LEU A 1 98 ? -15.571 5.551 7.671 1.00 97.50 98 LEU A CA 1
ATOM 798 C C . LEU A 1 98 ? -14.498 4.533 8.079 1.00 97.50 98 LEU A C 1
ATOM 800 O O . LEU A 1 98 ? -13.871 4.694 9.127 1.00 97.50 98 LEU A O 1
ATOM 804 N N . ARG A 1 99 ? -14.253 3.514 7.245 1.00 96.75 99 ARG A N 1
ATOM 805 C CA . ARG A 1 99 ? -13.194 2.519 7.477 1.00 96.75 99 ARG A CA 1
ATOM 806 C C . ARG A 1 99 ? -11.813 3.162 7.463 1.00 96.75 99 ARG A C 1
ATOM 808 O O . ARG A 1 99 ? -11.048 2.939 8.392 1.00 96.75 99 ARG A O 1
ATOM 815 N N . LEU A 1 100 ? -11.516 3.996 6.466 1.00 97.25 100 LEU A N 1
ATOM 816 C CA . LEU A 1 100 ? -10.237 4.701 6.375 1.00 97.25 100 LEU A CA 1
ATOM 817 C C . LEU A 1 100 ? -10.015 5.614 7.588 1.00 97.25 100 LEU A C 1
ATOM 819 O O . LEU A 1 100 ? -8.944 5.565 8.191 1.00 97.25 100 LEU A O 1
ATOM 823 N N . LYS A 1 101 ? -11.039 6.360 8.025 1.00 97.19 101 LYS A N 1
ATOM 824 C CA . LYS A 1 101 ? -10.966 7.174 9.252 1.00 97.19 101 LYS A CA 1
ATOM 825 C C . LYS A 1 101 ? -10.675 6.342 10.497 1.00 97.19 101 LYS A C 1
ATOM 827 O O . LYS A 1 101 ? -9.843 6.727 11.314 1.00 97.19 101 LYS A O 1
ATOM 832 N N . ALA A 1 102 ? -11.333 5.194 10.643 1.00 95.88 102 ALA A N 1
ATOM 833 C CA . ALA A 1 102 ? -11.136 4.317 11.792 1.00 95.88 102 ALA A CA 1
ATOM 834 C C . ALA A 1 102 ? -9.753 3.644 11.790 1.00 95.88 102 ALA A C 1
ATOM 836 O O . ALA A 1 102 ? -9.102 3.575 12.832 1.00 95.88 102 ALA A O 1
ATOM 837 N N . GLU A 1 103 ? -9.296 3.167 10.634 1.00 94.50 103 GLU A N 1
ATOM 838 C CA . GLU A 1 103 ? -8.056 2.400 10.494 1.00 94.50 103 GLU A CA 1
ATOM 839 C C . GLU A 1 103 ? -6.795 3.271 10.508 1.00 94.50 103 GLU A C 1
ATOM 841 O O . GLU A 1 103 ? -5.738 2.802 10.926 1.00 94.50 103 GLU A O 1
ATOM 846 N N . PHE A 1 104 ? -6.904 4.543 10.127 1.00 95.94 104 PHE A N 1
ATOM 847 C CA . PHE A 1 104 ? -5.776 5.475 10.043 1.00 95.94 104 PHE A CA 1
ATOM 848 C C . PHE A 1 104 ? -5.884 6.662 11.005 1.00 95.94 104 PHE A C 1
ATOM 850 O O . PHE A 1 104 ? -5.271 7.710 10.799 1.00 95.94 104 PHE A O 1
ATOM 857 N N . ASN A 1 105 ? -6.641 6.496 12.090 1.00 94.38 105 ASN A N 1
ATOM 858 C CA . ASN A 1 105 ? -6.672 7.479 13.167 1.00 94.38 105 ASN A CA 1
ATOM 859 C C . ASN A 1 105 ? -5.288 7.645 13.833 1.00 94.38 105 ASN A C 1
ATOM 861 O O . ASN A 1 105 ? -4.384 6.817 13.676 1.00 94.38 105 ASN A O 1
ATOM 865 N N . GLU A 1 106 ? -5.132 8.700 14.631 1.00 92.19 106 GLU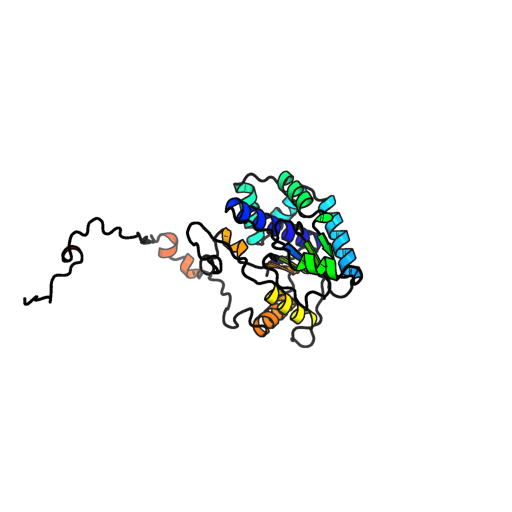 A N 1
ATOM 866 C CA . GLU A 1 106 ? -3.853 9.044 15.259 1.00 92.19 106 GLU A CA 1
ATOM 867 C C . GLU A 1 106 ? -3.248 7.919 16.115 1.00 92.19 106 GLU A C 1
ATOM 869 O O . GLU A 1 106 ? -2.044 7.673 16.038 1.00 92.19 106 GLU A O 1
ATOM 874 N N . SER A 1 107 ? -4.063 7.165 16.862 1.00 91.81 107 SER A N 1
ATOM 875 C CA . SER A 1 107 ? -3.581 6.067 17.719 1.00 91.81 107 SER A CA 1
ATOM 876 C C . SER A 1 107 ? -2.974 4.891 16.941 1.00 91.81 107 SER A C 1
ATOM 878 O O . SER A 1 107 ? -2.220 4.095 17.503 1.00 91.81 107 SER A O 1
ATOM 880 N N . ARG A 1 108 ? -3.277 4.794 15.640 1.00 94.50 108 ARG A N 1
ATOM 881 C CA . ARG A 1 108 ? -2.768 3.770 14.715 1.00 94.50 108 ARG A CA 1
ATOM 882 C C . ARG A 1 108 ? -1.592 4.265 13.870 1.00 94.50 108 ARG A C 1
ATOM 884 O O . ARG A 1 108 ? -1.131 3.551 12.977 1.00 94.50 108 ARG A O 1
ATOM 891 N N . CYS A 1 109 ? -1.087 5.463 14.157 1.00 93.31 109 CYS A N 1
ATOM 892 C CA . CYS A 1 109 ? 0.015 6.092 13.442 1.00 93.31 109 CYS A CA 1
ATOM 893 C C . CYS A 1 109 ? 1.253 6.220 14.338 1.00 93.31 109 CYS A C 1
ATOM 895 O O . CYS A 1 109 ? 1.180 6.701 15.468 1.00 93.31 109 CYS A O 1
ATOM 897 N N . LEU A 1 110 ? 2.416 5.831 13.819 1.00 90.56 110 LEU A N 1
ATOM 898 C CA . LEU A 1 110 ? 3.691 5.866 14.536 1.00 90.56 110 LEU A CA 1
ATOM 899 C C . LEU A 1 110 ? 4.670 6.827 13.853 1.00 90.56 110 LEU A C 1
ATOM 901 O O . LEU A 1 110 ? 4.851 6.771 12.643 1.00 90.56 110 LEU A O 1
ATOM 905 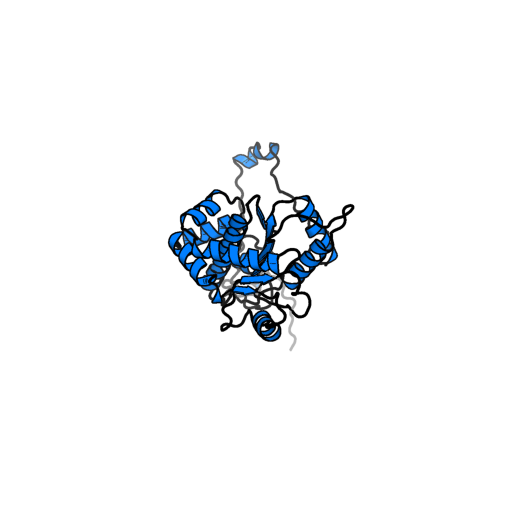N N . SER A 1 111 ? 5.342 7.687 14.620 1.00 88.56 111 SER A N 1
ATOM 906 C CA . SER A 1 111 ? 6.456 8.513 14.129 1.00 88.56 111 SER A CA 1
ATOM 907 C C . SER A 1 111 ? 7.746 8.002 14.752 1.00 88.56 111 SER A C 1
ATOM 909 O O . SER A 1 111 ? 7.844 7.982 15.972 1.00 88.56 111 SER A O 1
ATOM 911 N N . VAL A 1 112 ? 8.719 7.592 13.936 1.00 82.12 112 VAL A N 1
ATOM 912 C CA . VAL A 1 112 ? 9.969 6.942 14.400 1.00 82.12 112 VAL A CA 1
ATOM 913 C C . VAL A 1 112 ? 11.185 7.870 14.326 1.00 82.12 112 VAL A C 1
ATOM 915 O O . VAL A 1 112 ? 12.314 7.455 14.063 1.00 82.12 112 VAL A O 1
ATOM 918 N N . ASN A 1 113 ? 10.951 9.169 14.492 1.00 74.75 113 ASN A N 1
ATOM 919 C CA . ASN A 1 113 ? 11.954 10.196 14.219 1.00 74.75 113 ASN A CA 1
ATOM 920 C C . ASN A 1 113 ? 12.665 10.727 15.472 1.00 74.75 113 ASN A C 1
ATOM 922 O O . ASN A 1 113 ? 13.762 11.274 15.355 1.00 74.75 113 ASN A O 1
ATOM 926 N N . GLU A 1 114 ? 12.071 10.575 16.656 1.00 68.25 114 GLU A N 1
ATOM 927 C CA . GLU A 1 114 ? 12.546 11.199 17.896 1.00 68.25 114 GLU A CA 1
ATOM 928 C C . GLU A 1 114 ? 13.333 10.219 18.776 1.00 68.25 114 GLU A C 1
ATOM 930 O O . GLU A 1 114 ? 13.035 9.030 18.839 1.00 68.25 114 GLU A O 1
ATOM 935 N N . GLU A 1 115 ? 14.364 10.710 19.468 1.00 65.00 115 GLU A N 1
ATOM 936 C CA . GLU A 1 115 ? 15.225 9.862 20.311 1.00 65.00 115 GLU A CA 1
ATOM 937 C C . GLU A 1 115 ? 14.640 9.577 21.694 1.00 65.00 115 GLU A C 1
ATOM 939 O O . GLU A 1 115 ? 14.971 8.560 22.296 1.00 65.00 115 GLU A O 1
ATOM 944 N N . ILE A 1 116 ? 13.732 10.433 22.164 1.00 63.31 116 ILE A N 1
ATOM 945 C CA . ILE A 1 116 ? 13.184 10.400 23.527 1.00 63.31 116 ILE A CA 1
ATOM 946 C C . ILE A 1 116 ? 12.353 9.128 23.779 1.00 63.31 116 ILE A C 1
ATOM 948 O O . ILE A 1 116 ? 12.311 8.629 24.899 1.00 63.31 116 ILE A O 1
ATOM 952 N N . GLU A 1 117 ? 11.744 8.551 22.739 1.00 67.00 117 GLU A N 1
ATOM 953 C CA . GLU A 1 117 ? 10.895 7.352 22.843 1.00 67.00 117 GLU A CA 1
ATOM 954 C C . GLU A 1 117 ? 11.410 6.160 22.022 1.00 67.00 117 GLU A C 1
ATOM 956 O O . GLU A 1 117 ? 10.673 5.202 21.764 1.00 67.00 117 GLU A O 1
ATOM 961 N N . LYS A 1 118 ? 12.685 6.202 21.617 1.00 71.25 118 LYS A N 1
ATOM 962 C CA . LYS A 1 118 ? 13.270 5.283 20.633 1.00 71.25 118 LYS A CA 1
ATOM 963 C C . LYS A 1 118 ? 13.044 3.807 20.971 1.00 71.25 118 LYS A C 1
ATOM 965 O O . LYS A 1 118 ? 12.667 3.042 20.093 1.00 71.25 118 LYS A O 1
ATOM 970 N N . GLU A 1 119 ? 13.221 3.402 22.229 1.00 75.94 119 GLU A N 1
ATOM 971 C CA . GLU A 1 119 ? 13.065 1.997 22.638 1.00 75.94 119 GLU A CA 1
ATOM 972 C C . GLU A 1 119 ? 11.621 1.497 22.495 1.00 75.94 119 GLU A C 1
ATOM 974 O O . GLU A 1 119 ? 11.380 0.450 21.895 1.00 75.94 119 GLU A O 1
ATOM 979 N N . LYS A 1 120 ? 10.636 2.265 22.978 1.00 79.75 120 LYS A N 1
ATOM 980 C CA . LYS A 1 120 ? 9.213 1.895 22.870 1.00 79.75 120 LYS A CA 1
ATOM 981 C C . LYS A 1 120 ? 8.752 1.868 21.417 1.00 79.75 120 LYS A C 1
ATOM 983 O O . LYS A 1 120 ? 7.997 0.978 21.023 1.00 79.75 120 LYS A O 1
ATOM 988 N N . GLN A 1 121 ? 9.201 2.841 20.626 1.00 81.44 121 GLN A N 1
ATOM 989 C CA . GLN A 1 121 ? 8.885 2.918 19.205 1.00 81.44 121 GLN A CA 1
ATOM 990 C C . GLN A 1 121 ? 9.524 1.758 18.435 1.00 81.44 121 GLN A C 1
ATOM 992 O O . GLN A 1 121 ? 8.847 1.158 17.607 1.00 81.44 121 GLN A O 1
ATOM 997 N N . GLN A 1 122 ? 10.764 1.377 18.759 1.00 79.81 122 GLN A N 1
ATOM 998 C CA . GLN A 1 122 ? 11.441 0.229 18.152 1.00 79.81 122 GLN A CA 1
ATOM 999 C C . GLN A 1 122 ? 10.726 -1.089 18.461 1.00 79.81 122 GLN A C 1
ATOM 1001 O O . GLN A 1 122 ? 10.547 -1.903 17.561 1.00 79.81 122 GLN A O 1
ATOM 1006 N N . ILE A 1 123 ? 10.272 -1.291 19.703 1.00 82.50 123 ILE A N 1
ATOM 1007 C CA . ILE A 1 123 ? 9.500 -2.488 20.070 1.00 82.50 123 ILE A CA 1
ATOM 1008 C C . ILE A 1 123 ? 8.220 -2.565 19.233 1.00 82.50 123 ILE A C 1
ATOM 1010 O O . ILE A 1 123 ? 7.959 -3.595 18.625 1.00 82.50 123 ILE A O 1
ATOM 1014 N N . ARG A 1 124 ? 7.457 -1.464 19.137 1.00 84.94 124 ARG A N 1
ATOM 1015 C CA . ARG A 1 124 ? 6.239 -1.403 18.303 1.00 84.94 124 ARG A CA 1
ATOM 1016 C C . ARG A 1 124 ? 6.521 -1.581 16.814 1.00 84.94 124 ARG A C 1
ATOM 1018 O O . ARG A 1 124 ? 5.667 -2.078 16.088 1.00 84.94 124 ARG A O 1
ATOM 1025 N N . LEU A 1 125 ? 7.681 -1.132 16.349 1.00 84.69 125 LEU A N 1
ATOM 1026 C CA . LEU A 1 125 ? 8.097 -1.265 14.960 1.00 84.69 125 LEU A CA 1
ATOM 1027 C C . LEU A 1 125 ? 8.480 -2.711 14.622 1.00 84.69 125 LEU A C 1
ATOM 1029 O O . LEU A 1 125 ? 8.216 -3.157 13.514 1.00 84.69 125 LEU A O 1
ATOM 1033 N N . ASN A 1 126 ? 9.063 -3.440 15.569 1.00 83.19 126 ASN A N 1
ATOM 1034 C CA . ASN A 1 126 ? 9.475 -4.832 15.386 1.00 83.19 126 ASN A CA 1
ATOM 1035 C C . ASN A 1 126 ? 8.341 -5.839 15.639 1.00 83.19 126 ASN A C 1
ATOM 1037 O O . ASN A 1 126 ? 8.559 -7.029 15.471 1.00 83.19 126 ASN A O 1
ATOM 1041 N N . SER A 1 127 ? 7.163 -5.375 16.064 1.00 86.75 127 SER A N 1
ATOM 1042 C CA . SER A 1 127 ? 5.990 -6.208 16.354 1.00 86.75 127 SER A CA 1
ATOM 1043 C C . SER A 1 127 ? 4.765 -5.820 15.525 1.00 86.75 127 SER A C 1
ATOM 1045 O O . SER A 1 127 ? 3.625 -5.924 15.979 1.00 86.75 127 SER A O 1
ATOM 1047 N N . LEU A 1 128 ? 4.959 -5.283 14.317 1.00 87.88 128 LEU A N 1
ATOM 1048 C CA . LEU A 1 128 ? 3.848 -4.801 13.482 1.00 87.88 128 LEU A CA 1
ATOM 1049 C C . LEU A 1 128 ? 2.885 -5.916 13.053 1.00 87.88 128 LEU A C 1
ATOM 1051 O O . LEU A 1 128 ? 1.736 -5.626 12.712 1.00 87.88 128 LEU A O 1
ATOM 1055 N N . GLU A 1 129 ? 3.345 -7.160 13.049 1.00 85.69 129 GLU A N 1
ATOM 1056 C CA . GLU A 1 129 ? 2.587 -8.379 12.785 1.00 85.69 129 GLU A CA 1
ATOM 1057 C C . GLU A 1 129 ? 1.744 -8.864 13.962 1.00 85.69 129 GLU A C 1
ATOM 1059 O O . GLU A 1 129 ? 0.785 -9.613 13.748 1.00 85.69 129 GLU A O 1
ATOM 1064 N N . ASP A 1 130 ? 2.046 -8.401 15.177 1.00 88.69 130 ASP A N 1
ATOM 1065 C CA . ASP A 1 130 ? 1.309 -8.794 16.367 1.00 88.69 130 ASP A CA 1
ATOM 1066 C C . ASP A 1 130 ? -0.126 -8.271 16.314 1.00 88.69 130 ASP A C 1
ATOM 1068 O O . ASP A 1 130 ? -0.403 -7.130 15.934 1.00 88.69 130 ASP A O 1
ATOM 1072 N N . LYS A 1 131 ? -1.062 -9.116 16.754 1.00 85.25 131 LYS A N 1
ATOM 1073 C CA . LYS A 1 131 ? -2.499 -8.799 16.779 1.00 85.25 131 LYS A CA 1
ATOM 1074 C C . LYS A 1 131 ? -2.825 -7.622 17.694 1.00 85.25 131 LYS A C 1
ATOM 1076 O O . LYS A 1 131 ? -3.744 -6.863 17.402 1.00 85.25 131 LYS A O 1
ATOM 1081 N N . ASP A 1 132 ? -2.060 -7.474 18.771 1.00 88.94 132 ASP A N 1
ATOM 1082 C CA . ASP A 1 132 ? -2.242 -6.414 19.764 1.00 88.94 132 ASP A CA 1
ATOM 1083 C C . ASP A 1 132 ? -1.587 -5.096 19.338 1.00 88.94 132 ASP A C 1
ATOM 1085 O O . ASP A 1 132 ? -1.778 -4.063 19.978 1.00 88.94 132 ASP A O 1
ATOM 1089 N N . ASN A 1 133 ? -0.822 -5.107 18.244 1.00 90.81 133 ASN A N 1
ATOM 1090 C CA . ASN A 1 133 ? -0.251 -3.907 17.669 1.00 90.81 133 ASN A CA 1
ATOM 1091 C C . ASN A 1 133 ? -1.273 -3.287 16.699 1.00 90.81 133 ASN A C 1
ATOM 1093 O O . ASN A 1 133 ? -1.575 -3.890 15.669 1.00 90.81 133 ASN A O 1
ATOM 1097 N N . PRO A 1 134 ? -1.805 -2.079 16.950 1.00 92.25 134 PRO A N 1
ATOM 1098 C CA . PRO A 1 134 ? -2.824 -1.484 16.087 1.00 92.25 134 PRO A CA 1
ATOM 1099 C C . PRO A 1 134 ? -2.234 -0.624 14.957 1.00 92.25 134 PRO A C 1
ATOM 1101 O O . PRO A 1 134 ? -2.989 -0.061 14.168 1.00 92.25 134 PRO A O 1
ATOM 1104 N N . ILE A 1 135 ? -0.903 -0.486 14.871 1.00 94.12 135 ILE A N 1
ATOM 1105 C CA . ILE A 1 135 ? -0.256 0.449 13.943 1.00 94.12 135 ILE A CA 1
ATOM 1106 C C . ILE A 1 135 ? -0.530 0.053 12.486 1.00 94.12 135 ILE A C 1
ATOM 1108 O O . ILE A 1 135 ? -0.311 -1.099 12.102 1.00 94.12 135 ILE A O 1
ATOM 1112 N N . ARG A 1 136 ? -0.993 1.027 11.693 1.00 94.94 136 ARG A N 1
ATOM 1113 C CA . ARG A 1 136 ? -1.290 0.941 10.251 1.00 94.94 136 ARG A CA 1
ATOM 1114 C C . ARG A 1 136 ? -0.441 1.895 9.408 1.00 94.94 136 ARG A C 1
ATOM 1116 O O . ARG A 1 136 ? -0.237 1.624 8.227 1.00 94.94 136 ARG A O 1
ATOM 1123 N N . ALA A 1 137 ? 0.072 2.978 9.992 1.00 95.19 137 ALA A N 1
ATOM 1124 C CA . ALA A 1 137 ? 0.898 3.960 9.292 1.00 95.19 137 ALA A CA 1
ATOM 1125 C C . ALA A 1 137 ? 2.151 4.326 10.093 1.00 95.19 137 ALA A C 1
ATOM 1127 O O . ALA A 1 137 ? 2.096 4.501 11.312 1.00 95.19 137 ALA A O 1
ATOM 1128 N N . ILE A 1 138 ? 3.278 4.464 9.400 1.00 92.50 138 ILE A N 1
ATOM 1129 C CA . ILE A 1 138 ? 4.571 4.839 9.977 1.00 92.50 138 ILE A CA 1
ATOM 1130 C C . ILE A 1 138 ? 5.108 6.058 9.235 1.00 92.50 138 ILE A C 1
ATOM 1132 O O . ILE A 1 138 ? 5.080 6.091 8.011 1.00 92.50 138 ILE A O 1
ATOM 1136 N N . PHE A 1 139 ? 5.645 7.031 9.963 1.00 91.44 139 PHE A N 1
ATOM 1137 C CA . PHE A 1 139 ? 6.277 8.230 9.418 1.00 91.44 139 PHE A CA 1
ATOM 1138 C C . PHE A 1 139 ? 7.762 8.231 9.776 1.00 91.44 139 PHE A C 1
ATOM 1140 O O . PHE A 1 139 ? 8.114 8.184 10.959 1.00 91.44 139 PHE A O 1
ATOM 1147 N N . ALA A 1 140 ? 8.635 8.280 8.765 1.00 87.94 140 ALA A N 1
ATOM 1148 C CA . ALA A 1 140 ? 10.082 8.188 8.962 1.00 87.94 140 ALA A CA 1
ATOM 1149 C C . ALA A 1 140 ? 10.887 9.076 8.000 1.00 87.94 140 ALA A C 1
ATOM 1151 O O . ALA A 1 140 ? 10.538 9.235 6.830 1.00 87.94 140 ALA A O 1
ATOM 1152 N N . VAL A 1 141 ? 12.029 9.585 8.478 1.00 80.25 141 VAL A N 1
ATOM 1153 C CA . VAL A 1 141 ? 13.013 10.332 7.671 1.00 80.25 141 VAL A CA 1
ATOM 1154 C C . VAL A 1 141 ? 14.142 9.438 7.162 1.00 80.25 141 VAL A C 1
ATOM 1156 O O . VAL A 1 141 ? 14.369 9.385 5.964 1.00 80.25 141 VAL A O 1
ATOM 1159 N N . GLN A 1 142 ? 14.874 8.742 8.036 1.00 66.12 142 GLN A N 1
ATOM 1160 C CA . GLN A 1 142 ? 16.034 7.912 7.643 1.00 66.12 142 GLN A CA 1
ATOM 1161 C C . GLN A 1 142 ? 16.266 6.682 8.542 1.00 66.12 142 GLN A C 1
ATOM 1163 O O . GLN A 1 142 ? 16.969 5.767 8.136 1.00 66.12 142 GLN A O 1
ATOM 1168 N N . LYS A 1 143 ? 15.695 6.626 9.755 1.00 57.38 143 LYS A N 1
ATOM 1169 C CA . LYS A 1 143 ? 16.104 5.704 10.838 1.00 57.38 143 LYS A CA 1
ATOM 1170 C C . LYS A 1 143 ? 15.628 4.240 10.723 1.00 57.38 143 LYS A C 1
ATOM 1172 O O . LYS A 1 143 ? 15.629 3.534 11.720 1.00 57.38 143 LYS A O 1
ATOM 1177 N N . LEU A 1 144 ? 15.312 3.731 9.534 1.00 62.16 144 LEU A N 1
ATOM 1178 C CA . LEU A 1 144 ? 14.964 2.305 9.352 1.00 62.16 144 LEU A CA 1
ATOM 1179 C C . LEU A 1 144 ? 16.188 1.432 9.004 1.00 62.16 144 LEU A C 1
ATOM 1181 O O . LEU A 1 144 ? 16.068 0.307 8.519 1.00 62.16 144 LEU A O 1
ATOM 1185 N N . ASN A 1 145 ? 17.390 1.959 9.255 1.00 51.84 145 ASN A N 1
ATOM 1186 C CA . ASN A 1 145 ? 18.644 1.401 8.756 1.00 51.84 145 ASN A CA 1
ATOM 1187 C C . ASN A 1 145 ? 19.218 0.262 9.615 1.00 51.84 145 ASN A C 1
ATOM 1189 O O . ASN A 1 145 ? 20.041 -0.496 9.102 1.00 51.84 145 ASN A O 1
ATOM 1193 N N . GLU A 1 146 ? 18.747 0.048 10.844 1.00 52.38 146 GLU A N 1
ATOM 1194 C CA . GLU A 1 146 ? 19.249 -1.014 11.728 1.00 52.38 146 GLU A CA 1
ATOM 1195 C C . GLU A 1 146 ? 18.079 -1.739 12.409 1.00 52.38 146 GLU A C 1
ATOM 1197 O O . GLU A 1 146 ? 17.326 -1.139 13.169 1.00 52.38 146 GLU A O 1
ATOM 1202 N N . GLY A 1 147 ? 17.898 -3.029 12.103 1.00 53.75 147 GLY A N 1
ATOM 1203 C CA . GLY A 1 147 ? 16.942 -3.902 12.798 1.00 53.75 147 GLY A CA 1
ATOM 1204 C C . GLY A 1 147 ? 15.476 -3.825 12.357 1.00 53.75 147 GLY A C 1
ATOM 1205 O O . GLY A 1 147 ? 14.634 -4.421 13.020 1.00 53.75 147 GLY A O 1
ATOM 1206 N N . TRP A 1 148 ? 15.154 -3.124 11.265 1.00 69.75 148 TRP A N 1
ATOM 1207 C CA . TRP A 1 148 ? 13.804 -3.129 10.694 1.00 69.75 148 TRP A CA 1
ATOM 1208 C C . TRP A 1 148 ? 13.631 -4.293 9.710 1.00 69.75 148 TRP A C 1
ATOM 1210 O O . TRP A 1 148 ? 14.062 -4.203 8.560 1.00 69.75 148 TRP A O 1
ATOM 1220 N N . ASP A 1 149 ? 13.025 -5.384 10.181 1.00 68.75 149 ASP A N 1
ATOM 1221 C CA . ASP A 1 149 ? 12.597 -6.537 9.379 1.00 68.75 149 ASP A CA 1
ATOM 1222 C C . ASP A 1 149 ? 11.134 -6.821 9.731 1.00 68.75 149 ASP A C 1
ATOM 1224 O O . ASP A 1 149 ? 10.839 -7.298 10.825 1.00 68.75 149 ASP A O 1
ATOM 1228 N N . VAL A 1 150 ? 10.205 -6.422 8.861 1.00 75.81 150 VAL A N 1
ATOM 1229 C CA . VAL A 1 150 ? 8.765 -6.502 9.137 1.00 75.81 150 VAL A CA 1
ATOM 1230 C C . VAL A 1 150 ? 8.040 -7.155 7.972 1.00 75.81 150 VAL A C 1
ATOM 1232 O O . VAL A 1 150 ? 8.251 -6.807 6.814 1.00 75.81 150 VAL A O 1
ATOM 1235 N N . LEU A 1 151 ? 7.146 -8.091 8.285 1.00 83.88 151 LEU A N 1
ATOM 1236 C CA . LEU A 1 151 ? 6.394 -8.855 7.282 1.00 83.88 151 LEU A CA 1
ATOM 1237 C C . LEU A 1 151 ? 5.120 -8.136 6.817 1.00 83.88 151 LEU A C 1
ATOM 1239 O O . LEU A 1 151 ? 4.532 -8.504 5.807 1.00 83.88 151 LEU A O 1
ATOM 1243 N N . ASN A 1 152 ? 4.687 -7.115 7.560 1.00 87.94 152 ASN A N 1
ATOM 1244 C CA . ASN A 1 152 ? 3.441 -6.391 7.317 1.00 87.94 152 ASN A CA 1
ATOM 1245 C C . ASN A 1 152 ? 3.626 -5.071 6.557 1.00 87.94 152 ASN A C 1
ATOM 1247 O O . ASN A 1 152 ? 2.663 -4.314 6.435 1.00 87.94 152 ASN A O 1
ATOM 1251 N N . LEU A 1 153 ? 4.824 -4.756 6.055 1.00 91.25 153 LEU A N 1
ATOM 1252 C CA . LEU A 1 153 ? 4.997 -3.588 5.196 1.00 91.25 153 LEU A CA 1
ATOM 1253 C C . LEU A 1 153 ? 4.525 -3.918 3.781 1.00 91.25 153 LEU A C 1
ATOM 1255 O O . LEU A 1 153 ? 5.096 -4.764 3.107 1.00 91.25 153 LEU A O 1
ATOM 1259 N N . PHE A 1 154 ? 3.504 -3.202 3.325 1.00 93.38 154 PHE A N 1
ATOM 1260 C CA . PHE A 1 154 ? 2.867 -3.462 2.035 1.00 93.38 154 PHE A CA 1
ATOM 1261 C C . PHE A 1 154 ? 2.940 -2.275 1.083 1.00 93.38 154 PHE A C 1
ATOM 1263 O O . PHE A 1 154 ? 2.892 -2.462 -0.136 1.00 93.38 154 PHE A O 1
ATOM 1270 N N . ASP A 1 155 ? 3.072 -1.065 1.615 1.00 94.19 155 ASP A N 1
ATOM 1271 C CA . ASP A 1 155 ? 3.086 0.153 0.823 1.00 94.19 155 ASP A CA 1
ATOM 1272 C C . ASP A 1 155 ? 4.135 1.123 1.377 1.00 94.19 155 ASP A C 1
ATOM 1274 O O . ASP A 1 155 ? 4.234 1.335 2.586 1.00 94.19 155 ASP A O 1
ATOM 1278 N N . ILE A 1 156 ? 4.921 1.730 0.492 1.00 92.12 156 ILE A N 1
ATOM 1279 C CA . ILE A 1 156 ? 5.837 2.825 0.822 1.00 92.12 156 ILE A CA 1
ATOM 1280 C C . ILE A 1 156 ? 5.411 4.034 -0.004 1.00 92.12 156 ILE A C 1
ATOM 1282 O O . ILE A 1 156 ? 5.360 3.955 -1.228 1.00 92.12 156 ILE A O 1
ATOM 1286 N N . VAL A 1 157 ? 5.117 5.152 0.652 1.00 92.19 157 VAL A N 1
ATOM 1287 C CA . VAL A 1 157 ? 4.703 6.403 0.015 1.00 92.19 157 VAL A CA 1
ATOM 1288 C C . VAL A 1 157 ? 5.823 7.422 0.132 1.00 92.19 157 VAL A C 1
ATOM 1290 O O . VAL A 1 157 ? 6.258 7.781 1.229 1.00 92.19 157 VAL A O 1
ATOM 1293 N N . ARG A 1 158 ? 6.286 7.911 -1.018 1.00 88.88 158 ARG A N 1
ATOM 1294 C CA . ARG A 1 158 ? 7.263 8.995 -1.094 1.00 88.88 158 ARG A CA 1
ATOM 1295 C C . ARG A 1 158 ? 6.554 10.346 -0.952 1.00 88.88 158 ARG A C 1
ATOM 1297 O O . ARG A 1 158 ? 5.816 10.767 -1.847 1.00 88.88 158 ARG A O 1
ATOM 1304 N N . CYS A 1 159 ? 6.793 11.032 0.162 1.00 85.25 159 CYS A N 1
ATOM 1305 C CA . CYS A 1 159 ? 6.170 12.319 0.512 1.00 85.25 159 CYS A CA 1
ATOM 1306 C C . CYS A 1 159 ? 7.120 13.503 0.269 1.00 85.25 159 CYS A C 1
ATOM 1308 O O . CYS A 1 159 ? 7.301 14.358 1.131 1.00 85.25 159 CYS A O 1
ATOM 1310 N N . TYR A 1 160 ? 7.854 13.475 -0.841 1.00 81.00 160 TYR A N 1
ATOM 1311 C CA . TYR A 1 160 ? 8.714 14.574 -1.271 1.00 81.00 160 TYR A CA 1
ATOM 1312 C C . TYR A 1 160 ? 9.042 14.455 -2.751 1.00 81.00 160 TYR A C 1
ATOM 1314 O O . TYR A 1 160 ? 9.013 13.370 -3.346 1.00 81.00 160 TYR A O 1
ATOM 1322 N N . GLU A 1 161 ? 9.435 15.590 -3.310 1.00 73.06 161 GLU A N 1
ATOM 1323 C CA . GLU A 1 161 ? 9.892 15.734 -4.682 1.00 73.06 161 GLU A CA 1
ATOM 1324 C C . GLU A 1 161 ? 11.385 16.083 -4.728 1.00 73.06 161 GLU A C 1
ATOM 1326 O O . GLU A 1 161 ? 12.000 16.473 -3.734 1.00 73.06 161 GLU A O 1
ATOM 1331 N N . GLY A 1 162 ? 11.993 15.903 -5.898 1.00 65.94 162 GLY A N 1
ATOM 1332 C CA . GLY A 1 162 ? 13.415 16.159 -6.114 1.00 65.94 162 GLY A CA 1
ATOM 1333 C C . GLY A 1 162 ? 14.301 14.918 -6.000 1.00 65.94 162 GLY A C 1
ATOM 1334 O O . GLY A 1 162 ? 13.904 13.865 -5.498 1.00 65.94 162 GLY A O 1
ATOM 1335 N N . ARG A 1 163 ? 15.523 15.047 -6.518 1.00 65.25 163 ARG A N 1
ATOM 1336 C CA . ARG A 1 163 ? 16.512 13.972 -6.654 1.00 65.25 163 ARG A CA 1
ATOM 1337 C C . ARG A 1 163 ? 17.908 14.494 -6.335 1.00 65.25 163 ARG A C 1
ATOM 1339 O O . ARG A 1 163 ? 18.232 15.631 -6.664 1.00 65.25 163 ARG A O 1
ATOM 1346 N N . ASP A 1 164 ? 18.730 13.636 -5.739 1.00 62.22 164 ASP A N 1
ATOM 1347 C CA . ASP A 1 164 ? 20.117 13.953 -5.370 1.00 62.22 164 ASP A CA 1
ATOM 1348 C C . ASP A 1 164 ? 21.136 13.421 -6.392 1.00 62.22 164 ASP A C 1
ATOM 1350 O O . ASP A 1 164 ? 22.320 13.267 -6.083 1.00 62.22 164 ASP A O 1
ATOM 1354 N N . SER A 1 165 ? 20.690 13.106 -7.611 1.00 61.03 165 SER A N 1
ATOM 1355 C CA . SER A 1 165 ? 21.530 12.508 -8.642 1.00 61.03 165 SER A CA 1
ATOM 1356 C C . SER A 1 165 ? 22.461 13.522 -9.309 1.00 61.03 165 SER A C 1
ATOM 1358 O O . SER A 1 165 ? 22.100 14.657 -9.630 1.00 61.03 165 SER A O 1
ATOM 1360 N N . ARG A 1 166 ? 23.703 13.087 -9.544 1.00 56.25 166 ARG A N 1
ATOM 1361 C CA . ARG A 1 166 ? 24.701 13.781 -10.366 1.00 56.25 166 ARG A CA 1
ATOM 1362 C C . ARG A 1 166 ? 25.208 12.808 -11.429 1.00 56.25 166 ARG A C 1
ATOM 1364 O O . ARG A 1 166 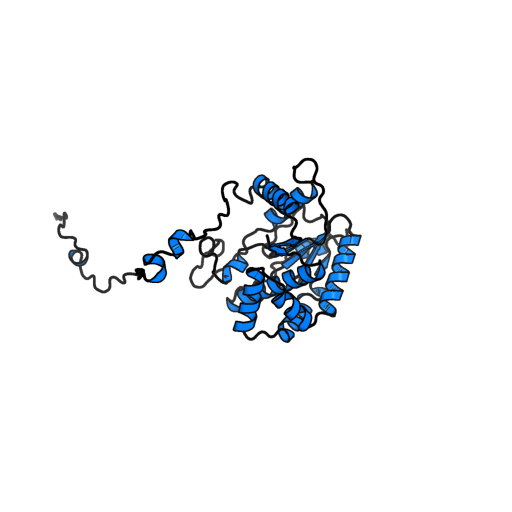? 25.565 11.681 -11.105 1.00 56.25 166 ARG A O 1
ATOM 1371 N N . ALA A 1 167 ? 25.257 13.258 -12.685 1.00 59.12 167 ALA A N 1
ATOM 1372 C CA . ALA A 1 167 ? 25.887 12.540 -13.800 1.00 59.12 167 ALA A CA 1
ATOM 1373 C C . ALA A 1 167 ? 25.373 11.099 -14.050 1.00 59.12 167 ALA A C 1
ATOM 1375 O O . ALA A 1 167 ? 26.159 10.204 -14.345 1.00 59.12 167 ALA A O 1
ATOM 1376 N N . GLY A 1 168 ? 24.058 10.868 -13.939 1.00 60.00 168 GLY A N 1
ATOM 1377 C CA . GLY A 1 168 ? 23.427 9.601 -14.344 1.00 60.00 168 GLY A CA 1
ATOM 1378 C C . GLY A 1 168 ? 23.597 8.425 -13.375 1.00 60.00 168 GLY A C 1
ATOM 1379 O O . GLY A 1 168 ? 23.187 7.321 -13.711 1.00 60.00 168 GLY A O 1
ATOM 1380 N N . ARG A 1 169 ? 24.169 8.644 -12.183 1.00 67.44 169 ARG A N 1
ATOM 1381 C CA . ARG A 1 169 ? 24.218 7.644 -11.105 1.00 67.44 169 ARG A CA 1
ATOM 1382 C C . ARG A 1 169 ? 23.122 7.898 -10.065 1.00 67.44 169 ARG A C 1
ATOM 1384 O O . ARG A 1 169 ? 22.862 9.074 -9.771 1.00 67.44 169 ARG A O 1
ATOM 1391 N N . PRO A 1 170 ? 22.527 6.842 -9.475 1.00 72.75 170 PRO A N 1
ATOM 1392 C CA . PRO A 1 170 ? 21.592 6.991 -8.367 1.00 72.75 170 PRO A CA 1
ATOM 1393 C C . PRO A 1 170 ? 22.209 7.821 -7.234 1.00 72.75 170 PRO A C 1
ATOM 1395 O O . PRO A 1 170 ? 23.339 7.586 -6.801 1.00 72.75 170 PRO A O 1
ATOM 1398 N N . GLY A 1 171 ? 21.483 8.840 -6.769 1.00 77.00 171 GLY A N 1
ATOM 1399 C CA . GLY A 1 171 ? 21.903 9.625 -5.608 1.00 77.00 171 GLY A CA 1
ATOM 1400 C C . GLY A 1 171 ? 21.831 8.797 -4.319 1.00 77.00 171 GLY A C 1
ATOM 1401 O O . GLY A 1 171 ? 21.142 7.780 -4.259 1.00 77.00 171 GLY A O 1
ATOM 1402 N N . ARG A 1 172 ? 22.481 9.263 -3.242 1.00 79.31 172 ARG A N 1
ATOM 1403 C CA . ARG A 1 172 ? 22.471 8.574 -1.928 1.00 79.31 172 ARG A CA 1
ATOM 1404 C C . ARG A 1 172 ? 21.052 8.286 -1.424 1.00 79.31 172 ARG A C 1
ATOM 1406 O O . ARG A 1 172 ? 20.813 7.242 -0.830 1.00 79.31 172 ARG A O 1
ATOM 1413 N N . THR A 1 173 ? 20.125 9.205 -1.684 1.00 78.75 173 THR A N 1
ATOM 1414 C CA . THR A 1 173 ? 18.710 9.078 -1.316 1.00 78.75 173 THR A CA 1
ATOM 1415 C C . THR A 1 173 ? 18.026 7.936 -2.075 1.00 78.75 173 THR A C 1
ATOM 1417 O O . THR A 1 173 ? 17.338 7.140 -1.448 1.00 78.75 173 THR A O 1
ATOM 1420 N N . THR A 1 174 ? 18.274 7.791 -3.381 1.00 81.62 174 THR A N 1
ATOM 1421 C CA . THR A 1 174 ? 17.714 6.708 -4.210 1.00 81.62 174 THR A CA 1
ATOM 1422 C C . THR A 1 174 ? 18.258 5.337 -3.804 1.00 81.62 174 THR A C 1
ATOM 1424 O O . THR A 1 174 ? 17.507 4.372 -3.737 1.00 81.62 174 THR A O 1
ATOM 1427 N N . ILE A 1 175 ? 19.550 5.253 -3.465 1.00 82.50 175 ILE A N 1
ATOM 1428 C CA . ILE A 1 175 ? 20.166 4.014 -2.958 1.00 82.50 175 ILE A CA 1
ATOM 1429 C C . ILE A 1 175 ? 19.529 3.613 -1.620 1.00 82.50 175 ILE A C 1
ATOM 1431 O O . ILE A 1 175 ? 19.133 2.466 -1.436 1.00 82.50 175 ILE A O 1
ATOM 1435 N N . ALA A 1 176 ? 19.354 4.567 -0.701 1.00 81.56 176 ALA A N 1
ATOM 1436 C CA . ALA A 1 176 ? 18.691 4.306 0.575 1.00 81.56 176 ALA A CA 1
ATOM 1437 C C . ALA A 1 176 ? 17.225 3.863 0.397 1.00 81.56 176 ALA A C 1
ATOM 1439 O O . ALA A 1 176 ? 16.746 3.010 1.140 1.00 81.56 176 ALA A O 1
ATOM 1440 N N . GLU A 1 177 ? 16.508 4.415 -0.587 1.00 83.88 177 GLU A N 1
ATOM 1441 C CA . GLU A 1 177 ? 15.155 3.974 -0.950 1.00 83.88 177 GLU A CA 1
ATOM 1442 C C . GLU A 1 177 ? 15.148 2.545 -1.518 1.00 83.88 177 GLU A C 1
ATOM 1444 O O . GLU A 1 177 ? 14.300 1.750 -1.120 1.00 83.88 177 GLU A O 1
ATOM 1449 N N . ALA A 1 178 ? 16.095 2.188 -2.391 1.00 84.56 178 ALA A N 1
ATOM 1450 C CA . ALA A 1 178 ? 16.217 0.831 -2.928 1.00 84.56 178 ALA A CA 1
ATOM 1451 C C . ALA A 1 178 ? 16.503 -0.198 -1.821 1.00 84.56 178 ALA A C 1
ATOM 1453 O O . ALA A 1 178 ? 15.835 -1.227 -1.746 1.00 84.56 178 ALA A O 1
ATOM 1454 N N . GLN A 1 179 ? 17.409 0.118 -0.894 1.00 82.62 179 GLN A N 1
ATOM 1455 C CA . GLN A 1 179 ? 17.694 -0.725 0.272 1.00 82.62 179 GLN A CA 1
ATOM 1456 C C . GLN A 1 179 ? 16.476 -0.882 1.188 1.00 82.62 179 GLN A C 1
ATOM 1458 O O . GLN A 1 179 ? 16.197 -1.974 1.684 1.00 82.62 179 GLN A O 1
ATOM 1463 N N . LEU A 1 180 ? 15.727 0.202 1.401 1.00 82.31 180 LEU A N 1
ATOM 1464 C CA . LEU A 1 180 ? 14.483 0.186 2.165 1.00 82.31 180 LEU A CA 1
ATOM 1465 C C . LEU A 1 180 ? 13.431 -0.718 1.508 1.00 82.31 180 LEU A C 1
ATOM 1467 O O . LEU A 1 180 ? 12.781 -1.496 2.202 1.00 82.31 180 LEU A O 1
ATOM 1471 N N . ILE A 1 181 ? 13.295 -0.646 0.180 1.00 84.62 181 ILE A N 1
ATOM 1472 C CA . ILE A 1 181 ? 12.432 -1.539 -0.600 1.00 84.62 181 ILE A CA 1
ATOM 1473 C C . ILE A 1 181 ? 12.898 -2.987 -0.450 1.00 84.62 181 ILE A C 1
ATOM 1475 O O . ILE A 1 181 ? 12.069 -3.842 -0.170 1.00 84.62 181 ILE A O 1
ATOM 1479 N N . GLY A 1 182 ? 14.197 -3.273 -0.558 1.00 81.19 182 GLY A N 1
ATOM 1480 C CA . GLY A 1 182 ? 14.730 -4.632 -0.402 1.00 81.19 182 GLY A CA 1
ATOM 1481 C C . GLY A 1 182 ? 14.442 -5.245 0.967 1.00 81.19 182 GLY A C 1
ATOM 1482 O O . GLY A 1 182 ? 14.108 -6.422 1.066 1.00 81.19 182 GLY A O 1
ATOM 1483 N N . ARG A 1 183 ? 14.502 -4.433 2.027 1.00 77.19 183 ARG A N 1
ATOM 1484 C CA . ARG A 1 183 ? 14.131 -4.854 3.389 1.00 77.19 183 ARG A CA 1
ATOM 1485 C C . ARG A 1 183 ? 12.627 -4.995 3.578 1.00 77.19 183 ARG A C 1
ATOM 1487 O O . ARG A 1 183 ? 12.189 -5.838 4.347 1.00 77.19 183 ARG A O 1
ATOM 1494 N N . GLY A 1 184 ? 11.851 -4.158 2.898 1.00 75.88 184 GLY A N 1
ATOM 1495 C CA . GLY A 1 184 ? 10.396 -4.147 2.957 1.00 75.88 184 GLY A CA 1
ATOM 1496 C C . GLY A 1 184 ? 9.719 -5.205 2.087 1.00 75.88 184 GLY A C 1
ATOM 1497 O O . GLY A 1 184 ? 8.598 -5.602 2.379 1.00 75.88 184 GLY A O 1
ATOM 1498 N N . ALA A 1 185 ? 10.379 -5.679 1.027 1.00 74.31 185 ALA A N 1
ATOM 1499 C CA . ALA A 1 185 ? 9.842 -6.625 0.046 1.00 74.31 185 ALA A CA 1
ATOM 1500 C C . ALA A 1 185 ? 9.889 -8.077 0.550 1.00 74.31 185 ALA A C 1
ATOM 1502 O O . ALA A 1 185 ? 10.231 -9.010 -0.179 1.00 74.31 185 ALA A O 1
ATOM 1503 N N . ARG A 1 186 ? 9.571 -8.273 1.832 1.00 81.75 186 ARG A N 1
ATOM 1504 C CA . ARG A 1 186 ? 9.482 -9.591 2.453 1.00 81.75 186 ARG A CA 1
ATOM 1505 C C . ARG A 1 186 ? 8.140 -10.225 2.128 1.00 81.75 186 ARG A C 1
ATOM 1507 O O . ARG A 1 186 ? 7.103 -9.571 2.106 1.00 81.75 186 ARG A O 1
ATOM 1514 N N . TYR A 1 187 ? 8.164 -11.536 1.938 1.00 86.31 187 TYR A N 1
ATOM 1515 C CA . TYR A 1 187 ? 6.947 -12.309 1.770 1.00 86.31 187 TYR A CA 1
ATOM 1516 C C . TYR A 1 187 ? 6.209 -12.446 3.106 1.00 86.31 187 TYR A C 1
ATOM 1518 O O . TYR A 1 187 ? 6.748 -13.029 4.050 1.00 86.31 187 TYR A O 1
ATOM 1526 N N . PHE A 1 188 ? 4.969 -11.954 3.178 1.00 89.31 188 PHE A N 1
ATOM 1527 C CA . PHE A 1 188 ? 4.085 -12.230 4.307 1.00 89.31 188 PHE A CA 1
ATOM 1528 C C . PHE A 1 188 ? 3.627 -13.702 4.264 1.00 89.31 188 PHE A C 1
ATOM 1530 O O . PHE A 1 188 ? 2.993 -14.103 3.289 1.00 89.31 188 PHE A O 1
ATOM 1537 N N . PRO A 1 189 ? 3.893 -14.531 5.291 1.00 89.62 189 PRO A N 1
ATOM 1538 C CA . PRO A 1 189 ? 3.563 -15.953 5.234 1.00 89.62 189 PRO A CA 1
ATOM 1539 C C . PRO A 1 189 ? 2.070 -16.233 5.470 1.00 89.62 189 PRO A C 1
ATOM 1541 O O . PRO A 1 189 ? 1.583 -16.126 6.602 1.00 89.62 189 PRO A O 1
ATOM 1544 N N . PHE A 1 190 ? 1.358 -16.699 4.441 1.00 91.81 190 PHE A N 1
ATOM 1545 C CA . PHE A 1 190 ? -0.050 -17.115 4.524 1.00 91.81 190 PHE A CA 1
ATOM 1546 C C . PHE A 1 190 ? -0.322 -18.430 3.781 1.00 91.81 190 PHE A C 1
ATOM 1548 O O . PHE A 1 190 ? 0.438 -18.846 2.910 1.00 91.81 190 PHE A O 1
ATOM 1555 N N . THR A 1 191 ? -1.428 -19.089 4.122 1.00 90.88 191 THR A N 1
ATOM 1556 C CA . THR A 1 191 ? -1.914 -20.325 3.484 1.00 90.88 191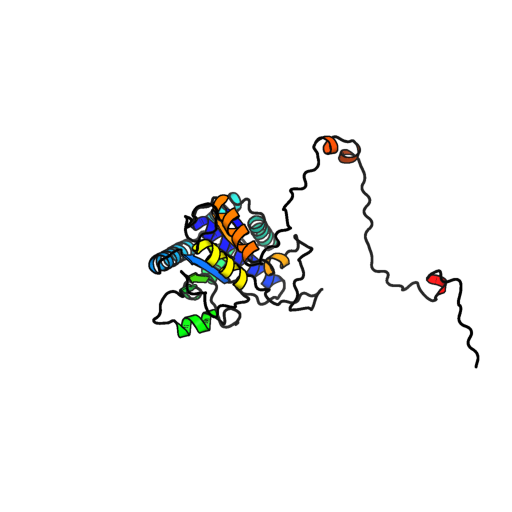 THR A CA 1
ATOM 1557 C C . THR A 1 191 ? -3.236 -20.073 2.769 1.00 90.88 191 THR A C 1
ATOM 1559 O O . THR A 1 191 ? -4.014 -19.228 3.210 1.00 90.88 191 THR A O 1
ATOM 1562 N N . ILE A 1 192 ? -3.512 -20.840 1.717 1.00 88.75 192 ILE A N 1
ATOM 1563 C CA . ILE A 1 192 ? -4.804 -20.856 1.013 1.00 88.75 192 ILE A CA 1
ATOM 1564 C C . ILE A 1 192 ? -5.325 -22.294 0.954 1.00 88.75 192 ILE A C 1
ATOM 1566 O O . ILE A 1 192 ? -4.554 -23.230 1.164 1.00 88.75 192 ILE A O 1
ATOM 1570 N N . ALA A 1 193 ? -6.611 -22.490 0.665 1.00 84.44 193 ALA A N 1
ATOM 1571 C CA . ALA A 1 193 ? -7.217 -23.825 0.655 1.00 84.44 193 ALA A CA 1
ATOM 1572 C C . ALA A 1 193 ? -6.528 -24.782 -0.339 1.00 84.44 193 ALA A C 1
ATOM 1574 O O . ALA A 1 193 ? -6.393 -25.975 -0.072 1.00 84.44 193 ALA A O 1
ATOM 1575 N N . GLU A 1 194 ? -6.057 -24.249 -1.466 1.00 84.12 194 GLU A N 1
ATOM 1576 C CA . GLU A 1 194 ? -5.397 -24.981 -2.545 1.00 84.12 194 GLU A CA 1
ATOM 1577 C C . GLU A 1 194 ? -3.901 -25.222 -2.279 1.00 84.12 194 GLU A C 1
ATOM 1579 O O . GLU A 1 194 ? -3.286 -26.069 -2.929 1.00 84.12 194 GLU A O 1
ATOM 1584 N N . ASN A 1 195 ? -3.295 -24.479 -1.343 1.00 83.50 195 ASN A N 1
ATOM 1585 C CA . ASN A 1 195 ? -1.865 -24.525 -1.058 1.00 83.50 195 ASN A CA 1
ATOM 1586 C C . ASN A 1 195 ? -1.553 -24.166 0.408 1.00 83.50 195 ASN A C 1
ATOM 1588 O O . ASN A 1 195 ? -1.576 -22.998 0.817 1.00 83.50 195 ASN A O 1
ATOM 1592 N N . ASN A 1 196 ? -1.171 -25.195 1.168 1.00 86.50 196 ASN A N 1
ATOM 1593 C CA . ASN A 1 196 ? -0.810 -25.108 2.584 1.00 86.50 196 ASN A CA 1
ATOM 1594 C C . ASN A 1 196 ? 0.656 -24.712 2.836 1.00 86.50 196 ASN A C 1
ATOM 1596 O O . ASN A 1 196 ? 1.058 -24.596 3.994 1.00 86.50 196 ASN A O 1
ATOM 1600 N N . ASP A 1 197 ? 1.466 -24.510 1.793 1.00 88.94 197 ASP A N 1
ATOM 1601 C CA . ASP A 1 197 ? 2.841 -24.036 1.951 1.00 88.94 197 ASP A CA 1
ATOM 1602 C C . ASP A 1 197 ? 2.835 -22.564 2.379 1.00 88.94 197 ASP A C 1
ATOM 1604 O O . ASP A 1 197 ? 2.633 -21.646 1.581 1.00 88.94 197 ASP A O 1
ATOM 1608 N N . ARG A 1 198 ? 3.012 -22.341 3.682 1.00 88.44 198 ARG A N 1
ATOM 1609 C CA . ARG A 1 198 ? 2.896 -21.021 4.304 1.00 88.44 198 ARG A CA 1
ATOM 1610 C C . ARG A 1 198 ? 4.006 -20.059 3.891 1.00 88.44 198 ARG A C 1
ATOM 1612 O O . ARG A 1 198 ? 3.763 -18.860 3.871 1.00 88.44 198 ARG A O 1
ATOM 1619 N N . PHE A 1 199 ? 5.207 -20.557 3.607 1.00 89.25 199 PHE A N 1
ATOM 1620 C CA . PHE A 1 199 ? 6.410 -19.728 3.449 1.00 89.25 199 PHE A CA 1
ATOM 1621 C C . PHE A 1 199 ? 6.830 -19.550 1.989 1.00 89.25 199 PHE A C 1
ATOM 1623 O O . PHE A 1 199 ? 7.898 -19.007 1.713 1.00 89.25 199 PHE A O 1
ATOM 1630 N N . ARG A 1 200 ? 5.983 -19.986 1.055 1.00 88.31 200 ARG A N 1
ATOM 1631 C CA . ARG A 1 200 ? 6.238 -19.904 -0.377 1.00 88.31 200 ARG A CA 1
ATOM 1632 C C . ARG A 1 200 ? 5.207 -19.029 -1.079 1.00 88.31 200 ARG A C 1
ATOM 1634 O O . ARG A 1 200 ? 4.003 -19.186 -0.854 1.00 88.31 200 ARG A O 1
ATOM 1641 N N . ARG A 1 201 ? 5.703 -18.166 -1.973 1.00 87.94 201 ARG A N 1
ATOM 1642 C CA . ARG A 1 201 ? 4.890 -17.391 -2.920 1.00 87.94 201 ARG A CA 1
ATOM 1643 C C . ARG A 1 201 ? 4.073 -18.313 -3.816 1.00 87.94 201 ARG A C 1
ATOM 1645 O O . ARG A 1 201 ? 4.515 -19.409 -4.171 1.00 87.94 201 ARG A O 1
ATOM 1652 N N . LYS A 1 202 ? 2.864 -17.878 -4.148 1.00 90.88 202 LYS A N 1
ATOM 1653 C CA . LYS A 1 202 ? 1.846 -18.710 -4.797 1.00 90.88 202 LYS A CA 1
ATOM 1654 C C . LYS A 1 202 ? 1.460 -18.178 -6.170 1.00 90.88 202 LYS A C 1
ATOM 1656 O O . LYS A 1 202 ? 1.079 -18.980 -7.018 1.00 90.88 202 LYS A O 1
ATOM 1661 N N . PHE A 1 203 ? 1.590 -16.871 -6.407 1.00 90.44 203 PHE A N 1
ATOM 1662 C CA . PHE A 1 203 ? 1.000 -16.204 -7.571 1.00 90.44 203 PHE A CA 1
ATOM 1663 C C . PHE A 1 203 ? 2.028 -15.627 -8.552 1.00 90.44 203 PHE A C 1
ATOM 1665 O O . PHE A 1 203 ? 1.663 -14.832 -9.414 1.00 90.44 203 PHE A O 1
ATOM 1672 N N . ASP A 1 204 ? 3.288 -16.078 -8.498 1.00 84.06 204 ASP A N 1
ATOM 1673 C CA . ASP A 1 204 ? 4.351 -15.639 -9.422 1.00 84.06 204 ASP A CA 1
ATOM 1674 C C . ASP A 1 204 ? 3.970 -15.834 -10.907 1.00 84.06 204 ASP A C 1
ATOM 1676 O O . ASP A 1 204 ? 4.328 -15.021 -11.754 1.00 84.06 204 ASP A O 1
ATOM 1680 N N . ASN A 1 205 ? 3.198 -16.884 -11.222 1.00 84.31 205 ASN A N 1
ATOM 1681 C CA . ASN A 1 205 ? 2.744 -17.199 -12.586 1.00 84.31 205 ASN A CA 1
ATOM 1682 C C . ASN A 1 205 ? 1.284 -16.798 -12.874 1.00 84.31 205 ASN A C 1
ATOM 1684 O O . ASN A 1 205 ? 0.822 -16.979 -13.999 1.00 84.31 205 ASN A O 1
ATOM 1688 N N . ASP A 1 206 ? 0.547 -16.291 -11.881 1.00 87.12 206 ASP A N 1
ATOM 1689 C CA . ASP A 1 206 ? -0.843 -15.845 -12.040 1.00 87.12 206 ASP A CA 1
ATOM 1690 C C . ASP A 1 206 ? -0.963 -14.383 -11.626 1.00 87.12 206 ASP A C 1
ATOM 1692 O O . ASP A 1 206 ? -1.360 -14.022 -10.515 1.00 87.12 206 ASP A O 1
ATOM 1696 N N . LEU A 1 207 ? -0.609 -13.527 -12.581 1.00 81.94 207 LEU A N 1
ATOM 1697 C CA . LEU A 1 207 ? -0.569 -12.085 -12.397 1.00 81.94 207 LEU A CA 1
ATOM 1698 C C . LEU A 1 207 ? -1.946 -11.474 -12.095 1.00 81.94 207 LEU A C 1
ATOM 1700 O O . LEU A 1 207 ? -2.007 -10.345 -11.607 1.00 81.94 207 LEU A O 1
ATOM 1704 N N . THR A 1 208 ? -3.024 -12.201 -12.389 1.00 85.00 208 THR A N 1
ATOM 1705 C CA . THR A 1 208 ? -4.410 -11.737 -12.269 1.00 85.00 208 THR A CA 1
ATOM 1706 C C . THR A 1 208 ? -5.109 -12.211 -11.001 1.00 85.00 208 THR A C 1
ATOM 1708 O O . THR A 1 208 ? -6.220 -11.760 -10.720 1.00 85.00 208 THR A O 1
ATOM 1711 N N . HIS A 1 209 ? -4.475 -13.090 -10.224 1.00 89.94 209 HIS A N 1
ATOM 1712 C CA . HIS A 1 209 ? -5.077 -13.644 -9.021 1.00 89.94 209 HIS A CA 1
ATOM 1713 C C . HIS A 1 209 ? -5.332 -12.565 -7.955 1.00 89.94 209 HIS A C 1
ATOM 1715 O O . HIS A 1 209 ? -4.441 -11.785 -7.626 1.00 89.94 209 HIS A O 1
ATOM 1721 N N . GLU A 1 210 ? -6.523 -12.553 -7.345 1.00 90.25 210 GLU A N 1
ATOM 1722 C CA . GLU A 1 210 ? -6.924 -11.554 -6.333 1.00 90.25 210 GLU A CA 1
ATOM 1723 C C . GLU A 1 210 ? -5.926 -11.476 -5.162 1.00 90.25 210 GLU A C 1
ATOM 1725 O O . GLU A 1 210 ? -5.470 -10.399 -4.781 1.00 90.25 210 GLU A O 1
ATOM 1730 N N . LEU A 1 211 ? -5.530 -12.637 -4.630 1.00 92.56 211 LEU A N 1
ATOM 1731 C CA . LEU A 1 211 ? -4.584 -12.749 -3.513 1.00 92.56 211 LEU A CA 1
ATOM 1732 C C . LEU A 1 211 ? -3.142 -12.339 -3.848 1.00 92.56 211 LEU A C 1
ATOM 1734 O O . LEU A 1 211 ? -2.342 -12.185 -2.926 1.00 92.56 211 LEU A O 1
ATOM 1738 N N . ARG A 1 212 ? -2.799 -12.122 -5.124 1.00 91.94 212 ARG A N 1
ATOM 1739 C CA . ARG A 1 212 ? -1.454 -11.677 -5.514 1.00 91.94 212 ARG A CA 1
ATOM 1740 C C . ARG A 1 212 ? -1.085 -10.340 -4.877 1.00 91.94 212 ARG A C 1
ATOM 1742 O O . ARG A 1 212 ? 0.070 -10.130 -4.531 1.00 91.94 212 ARG A O 1
ATOM 1749 N N . VAL A 1 213 ? -2.069 -9.474 -4.628 1.00 93.25 213 VAL A N 1
ATOM 1750 C CA . VAL A 1 213 ? -1.851 -8.181 -3.960 1.00 93.25 213 VAL A CA 1
ATOM 1751 C C . VAL A 1 213 ? -1.261 -8.324 -2.543 1.00 93.25 213 VAL A C 1
ATOM 1753 O O . VAL A 1 213 ? -0.711 -7.362 -2.008 1.00 93.25 213 VAL A O 1
ATOM 1756 N N . LEU A 1 214 ? -1.352 -9.519 -1.941 1.00 93.38 214 LEU A N 1
ATOM 1757 C CA . LEU A 1 214 ? -0.745 -9.862 -0.650 1.00 93.38 214 LEU A CA 1
ATOM 1758 C C . LEU A 1 214 ? 0.702 -10.377 -0.771 1.00 93.38 214 LEU A C 1
ATOM 1760 O O . LEU A 1 214 ? 1.344 -10.638 0.244 1.00 93.38 214 LEU A O 1
ATOM 1764 N N . GLU A 1 215 ? 1.216 -10.531 -1.990 1.00 91.19 215 GLU A N 1
ATOM 1765 C CA . GLU A 1 215 ? 2.605 -10.909 -2.282 1.00 91.19 215 GLU A CA 1
ATOM 1766 C C . GLU A 1 215 ? 3.420 -9.737 -2.859 1.00 91.19 215 GLU A C 1
ATOM 1768 O O . GLU A 1 215 ? 4.623 -9.885 -3.068 1.00 91.19 215 GLU A O 1
ATOM 1773 N N . ASP A 1 216 ? 2.779 -8.585 -3.094 1.00 89.94 216 ASP A N 1
ATOM 1774 C CA . ASP A 1 216 ? 3.371 -7.412 -3.737 1.00 89.94 216 ASP A CA 1
ATOM 1775 C C . ASP A 1 216 ? 3.572 -6.242 -2.748 1.00 89.94 216 ASP A C 1
ATOM 1777 O O . ASP A 1 216 ? 2.641 -5.779 -2.075 1.00 89.94 216 ASP A O 1
ATOM 1781 N N . LEU A 1 217 ? 4.794 -5.696 -2.729 1.00 91.31 217 LEU A N 1
ATOM 1782 C CA . LEU A 1 217 ? 5.112 -4.409 -2.105 1.00 91.31 217 LEU A CA 1
ATOM 1783 C C . LEU A 1 217 ? 4.921 -3.282 -3.131 1.00 91.31 217 LEU A C 1
ATOM 1785 O O . LEU A 1 217 ? 5.571 -3.262 -4.180 1.00 91.31 217 LEU A O 1
ATOM 1789 N N . HIS A 1 218 ? 4.086 -2.290 -2.816 1.00 92.69 218 HIS A N 1
ATOM 1790 C CA . HIS A 1 218 ? 3.889 -1.134 -3.691 1.00 92.69 218 HIS A CA 1
ATOM 1791 C C . HIS A 1 218 ? 4.676 0.081 -3.206 1.00 92.69 218 HIS A C 1
ATOM 1793 O O . HIS A 1 218 ? 4.473 0.596 -2.111 1.00 92.69 218 HIS A O 1
ATOM 1799 N N . TYR A 1 219 ? 5.552 0.584 -4.070 1.00 91.38 219 TYR A N 1
ATOM 1800 C CA . TYR A 1 219 ? 6.202 1.878 -3.894 1.00 91.38 219 TYR A CA 1
ATOM 1801 C C . TYR A 1 219 ? 5.420 2.949 -4.661 1.00 91.38 219 TYR A C 1
ATOM 1803 O O . TYR A 1 219 ? 5.327 2.851 -5.886 1.00 91.38 219 TYR A O 1
ATOM 1811 N N . HIS A 1 220 ? 4.849 3.928 -3.960 1.00 91.00 220 HIS A N 1
ATOM 1812 C CA . HIS A 1 220 ? 4.045 5.021 -4.514 1.00 91.00 220 HIS A CA 1
ATOM 1813 C C . HIS A 1 220 ? 4.904 6.276 -4.673 1.00 91.00 220 HIS A C 1
ATOM 1815 O O . HIS A 1 220 ? 5.390 6.838 -3.685 1.00 91.00 220 HIS A O 1
ATOM 1821 N N . SER A 1 221 ? 5.062 6.740 -5.911 1.00 86.38 221 SER A N 1
ATOM 1822 C CA . SER A 1 221 ? 5.847 7.934 -6.235 1.00 86.38 221 SER A CA 1
ATOM 1823 C C . SER A 1 221 ? 5.172 8.794 -7.298 1.00 86.38 221 SER A C 1
ATOM 1825 O O . SER A 1 221 ? 4.344 8.312 -8.071 1.00 86.38 221 SER A O 1
ATOM 1827 N N . VAL A 1 222 ? 5.583 10.062 -7.368 1.00 82.38 222 VAL A N 1
ATOM 1828 C CA . VAL A 1 222 ? 5.293 10.919 -8.526 1.00 82.38 222 VAL A CA 1
ATOM 1829 C C . VAL A 1 222 ? 5.863 10.264 -9.785 1.00 82.38 222 VAL A C 1
ATOM 1831 O O . VAL A 1 222 ? 6.904 9.595 -9.741 1.00 82.38 222 VAL A O 1
ATOM 1834 N N . ASN A 1 223 ? 5.176 10.449 -10.904 1.00 79.75 223 ASN A N 1
ATOM 1835 C CA . ASN A 1 223 ? 5.622 10.029 -12.224 1.00 79.75 223 ASN A CA 1
ATOM 1836 C C . ASN A 1 223 ? 6.805 10.885 -12.735 1.00 79.75 223 ASN A C 1
ATOM 1838 O O . ASN A 1 223 ? 6.657 11.779 -13.564 1.00 79.75 223 ASN A O 1
ATOM 1842 N N . ASP A 1 224 ? 8.007 10.613 -12.224 1.00 81.31 224 ASP A N 1
ATOM 1843 C CA . ASP A 1 224 ? 9.267 11.168 -12.733 1.00 81.31 224 ASP A CA 1
ATOM 1844 C C . ASP A 1 224 ? 10.078 10.053 -13.402 1.00 81.31 224 ASP A C 1
ATOM 1846 O O . ASP A 1 224 ? 10.728 9.241 -12.741 1.00 81.31 224 ASP A O 1
ATOM 1850 N N . SER A 1 225 ? 10.062 10.025 -14.736 1.00 78.75 225 SER A N 1
ATOM 1851 C CA . SER A 1 225 ? 10.722 8.987 -15.538 1.00 78.75 225 SER A CA 1
ATOM 1852 C C . SER A 1 225 ? 12.216 8.836 -15.242 1.00 78.75 225 SER A C 1
ATOM 1854 O O . SER A 1 225 ? 12.742 7.721 -15.279 1.00 78.75 225 SER A O 1
ATOM 1856 N N . ARG A 1 226 ? 12.912 9.929 -14.905 1.00 78.44 226 ARG A N 1
ATOM 1857 C CA . ARG A 1 226 ? 14.344 9.877 -14.587 1.00 78.44 226 ARG A CA 1
ATOM 1858 C C . ARG A 1 226 ? 14.560 9.260 -13.217 1.00 78.44 226 ARG A C 1
ATOM 1860 O O . ARG A 1 226 ? 15.403 8.381 -13.082 1.00 78.44 226 ARG A O 1
ATOM 1867 N N . TYR A 1 227 ? 13.785 9.691 -12.227 1.00 81.12 227 TYR A N 1
ATOM 1868 C CA . TYR A 1 227 ? 13.832 9.113 -10.888 1.00 81.12 227 TYR A CA 1
ATOM 1869 C C . TYR A 1 227 ? 13.495 7.616 -10.903 1.00 81.12 227 TYR A C 1
ATOM 1871 O O . TYR A 1 227 ? 14.213 6.824 -10.301 1.00 81.12 227 TYR A O 1
ATOM 1879 N N . ILE A 1 228 ? 12.464 7.208 -11.646 1.00 82.88 228 ILE A N 1
ATOM 1880 C CA . ILE A 1 228 ? 12.098 5.795 -11.794 1.00 82.88 228 ILE A CA 1
ATOM 1881 C C . ILE A 1 228 ? 13.231 4.991 -12.425 1.00 82.88 228 ILE A C 1
ATOM 1883 O O . ILE A 1 228 ? 13.528 3.892 -11.958 1.00 82.88 228 ILE A O 1
ATOM 1887 N N . SER A 1 229 ? 13.880 5.527 -13.461 1.00 82.56 229 SER A N 1
ATOM 1888 C CA . SER A 1 229 ? 15.040 4.871 -14.064 1.00 82.56 229 SER A CA 1
ATOM 1889 C C . SER A 1 229 ? 16.174 4.707 -13.050 1.00 82.56 229 SER A C 1
ATOM 1891 O O . SER A 1 229 ? 16.734 3.621 -12.949 1.00 82.56 229 SER A O 1
ATOM 1893 N N . GLU A 1 230 ? 16.486 5.749 -12.274 1.00 84.75 230 GLU A N 1
ATOM 1894 C CA . GLU A 1 230 ? 17.519 5.699 -11.230 1.00 84.75 230 GLU A CA 1
ATOM 1895 C C . GLU A 1 230 ? 17.167 4.684 -10.130 1.00 84.75 230 GLU A C 1
ATOM 1897 O O . GLU A 1 230 ? 18.033 3.925 -9.696 1.00 84.75 230 GLU A O 1
ATOM 1902 N N . LEU A 1 231 ? 15.902 4.637 -9.700 1.00 85.75 231 LEU A N 1
ATOM 1903 C CA . LEU A 1 231 ? 15.423 3.681 -8.704 1.00 85.75 231 LEU A CA 1
ATOM 1904 C C . LEU A 1 231 ? 15.503 2.246 -9.230 1.00 85.75 231 LEU A C 1
ATOM 1906 O O . LEU A 1 231 ? 15.966 1.370 -8.510 1.00 85.75 231 LEU A O 1
ATOM 1910 N N . ARG A 1 232 ? 15.111 1.995 -10.486 1.00 86.31 232 ARG A N 1
ATOM 1911 C CA . ARG A 1 232 ? 15.252 0.671 -11.115 1.00 86.31 232 ARG A CA 1
ATOM 1912 C C . A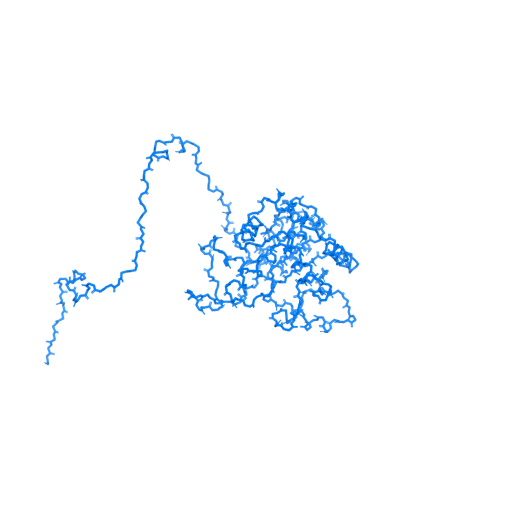RG A 1 232 ? 16.711 0.237 -11.176 1.00 86.31 232 ARG A C 1
ATOM 1914 O O . ARG A 1 232 ? 16.997 -0.898 -10.821 1.00 86.31 232 ARG A O 1
ATOM 1921 N N . THR A 1 233 ? 17.623 1.128 -11.568 1.00 85.44 233 THR A N 1
ATOM 1922 C CA . THR A 1 233 ? 19.065 0.840 -11.551 1.00 85.44 233 THR A CA 1
ATOM 1923 C C . THR A 1 233 ? 19.537 0.475 -10.146 1.00 85.44 233 THR A C 1
ATOM 1925 O O . THR A 1 233 ? 20.166 -0.562 -9.984 1.00 85.44 233 THR A O 1
ATOM 1928 N N . ALA A 1 234 ? 19.168 1.257 -9.128 1.00 86.81 234 ALA A N 1
ATOM 1929 C CA . ALA A 1 234 ? 19.536 0.959 -7.745 1.00 86.81 234 ALA A CA 1
ATOM 1930 C C . ALA A 1 234 ? 18.948 -0.379 -7.251 1.00 86.81 234 ALA A C 1
ATOM 1932 O O . ALA A 1 234 ? 19.624 -1.130 -6.562 1.00 86.81 234 ALA A O 1
ATOM 1933 N N . LEU A 1 235 ? 17.712 -0.718 -7.631 1.00 87.19 235 LEU A N 1
ATOM 1934 C CA . LEU A 1 235 ? 17.091 -2.003 -7.286 1.00 87.19 235 LEU A CA 1
ATOM 1935 C C . LEU A 1 235 ? 17.783 -3.199 -7.962 1.00 87.19 235 LEU A C 1
ATOM 1937 O O . LEU A 1 235 ? 17.859 -4.264 -7.354 1.00 87.19 235 LEU A O 1
ATOM 1941 N N . ILE A 1 236 ? 18.281 -3.037 -9.192 1.00 86.19 236 ILE A N 1
ATOM 1942 C CA . ILE A 1 236 ? 19.088 -4.058 -9.881 1.00 86.19 236 ILE A CA 1
ATOM 1943 C C . ILE A 1 236 ? 20.453 -4.203 -9.196 1.00 86.19 236 ILE A C 1
ATOM 1945 O O . ILE A 1 236 ? 20.885 -5.319 -8.923 1.00 86.19 236 ILE A O 1
ATOM 1949 N N . GLU A 1 237 ? 21.115 -3.090 -8.864 1.00 86.00 237 GLU A N 1
ATOM 1950 C CA . GLU A 1 237 ? 22.405 -3.090 -8.154 1.00 86.00 237 GLU A CA 1
ATOM 1951 C C . GLU A 1 237 ? 22.312 -3.753 -6.767 1.00 86.00 237 GLU A C 1
ATOM 1953 O O . GLU A 1 237 ? 23.233 -4.457 -6.359 1.00 86.00 237 GLU A O 1
ATOM 1958 N N . GLU A 1 238 ? 21.188 -3.582 -6.066 1.00 82.75 238 GLU A N 1
ATOM 1959 C CA . GLU A 1 238 ? 20.890 -4.243 -4.785 1.00 82.75 238 GLU A CA 1
ATOM 1960 C C . GLU A 1 238 ? 20.395 -5.699 -4.954 1.00 82.75 238 GLU A C 1
ATOM 1962 O O . GLU A 1 238 ? 20.115 -6.378 -3.966 1.00 82.75 238 GLU A O 1
ATOM 1967 N N . GLY A 1 239 ? 20.275 -6.203 -6.190 1.00 82.25 239 GLY A N 1
ATOM 1968 C CA . GLY A 1 239 ? 19.866 -7.581 -6.489 1.00 82.25 239 GLY A CA 1
ATOM 1969 C C . GLY A 1 239 ? 18.386 -7.885 -6.232 1.00 82.25 239 GLY A C 1
ATOM 1970 O O . GLY A 1 239 ? 18.013 -9.047 -6.086 1.00 82.25 239 GLY A O 1
ATOM 1971 N N . ILE A 1 240 ? 17.542 -6.854 -6.146 1.00 82.31 240 ILE A N 1
ATOM 1972 C CA . ILE A 1 240 ? 16.096 -6.975 -5.903 1.00 82.31 240 ILE A CA 1
ATOM 1973 C C . ILE A 1 240 ? 15.340 -7.201 -7.218 1.00 82.31 240 ILE A C 1
ATOM 1975 O O . ILE A 1 240 ? 14.342 -7.919 -7.241 1.00 82.31 240 ILE A O 1
ATOM 1979 N N . LEU A 1 241 ? 15.800 -6.575 -8.306 1.00 79.75 241 LEU A N 1
ATOM 1980 C CA . LEU A 1 241 ? 15.276 -6.769 -9.659 1.00 79.75 241 LEU A CA 1
ATOM 1981 C C . LEU A 1 241 ? 16.309 -7.490 -10.525 1.00 79.75 241 LEU A C 1
ATOM 1983 O O . LEU A 1 241 ? 17.500 -7.199 -10.434 1.00 79.75 241 LEU A O 1
ATOM 1987 N N . ASP A 1 242 ? 15.842 -8.394 -11.384 1.00 75.69 242 ASP A N 1
ATOM 1988 C CA . ASP A 1 242 ? 16.696 -9.059 -12.368 1.00 75.69 242 ASP A CA 1
ATOM 1989 C C . ASP A 1 242 ? 17.015 -8.097 -13.529 1.00 75.69 242 ASP A C 1
ATOM 1991 O O . ASP A 1 242 ? 16.151 -7.344 -13.991 1.00 75.69 242 ASP A O 1
ATOM 1995 N N . ASP A 1 243 ? 18.257 -8.113 -14.017 1.00 70.25 243 ASP A N 1
ATOM 1996 C CA . ASP A 1 243 ? 18.717 -7.252 -15.114 1.00 70.25 243 ASP A CA 1
ATOM 1997 C C . ASP A 1 243 ? 18.191 -7.708 -16.489 1.00 70.25 243 ASP A C 1
ATOM 1999 O O . ASP A 1 243 ? 18.284 -6.972 -17.476 1.00 70.25 243 ASP A O 1
ATOM 2003 N N . ARG A 1 244 ? 17.600 -8.910 -16.547 1.00 60.56 244 ARG A N 1
ATOM 2004 C CA . ARG A 1 244 ? 17.169 -9.589 -17.784 1.00 60.56 244 ARG A CA 1
ATOM 2005 C C . ARG A 1 244 ? 15.709 -9.373 -18.158 1.00 60.56 244 ARG A C 1
ATOM 2007 O O . ARG A 1 244 ? 15.321 -9.710 -19.278 1.00 60.56 244 ARG A O 1
ATOM 2014 N N . GLU A 1 245 ? 14.888 -8.842 -17.257 1.00 56.59 245 GLU A N 1
ATOM 2015 C CA . GLU A 1 245 ? 13.457 -8.674 -17.509 1.00 56.59 245 GLU A CA 1
ATOM 2016 C C . GLU A 1 245 ? 13.170 -7.354 -18.238 1.00 56.59 245 GLU A C 1
ATOM 2018 O O . GLU A 1 245 ? 13.069 -6.275 -17.647 1.00 56.59 245 GLU A O 1
ATOM 2023 N N . VAL A 1 246 ? 13.016 -7.445 -19.562 1.00 60.19 246 VAL A N 1
ATOM 2024 C CA . VAL A 1 246 ? 12.495 -6.351 -20.388 1.00 60.19 246 VAL A CA 1
ATOM 2025 C C . VAL A 1 246 ? 10.981 -6.497 -20.487 1.00 60.19 246 VAL A C 1
ATOM 2027 O O . VAL A 1 246 ? 10.473 -7.422 -21.124 1.00 60.19 246 VAL A O 1
ATOM 2030 N N . GLU A 1 247 ? 10.254 -5.559 -19.885 1.00 56.88 247 GLU A N 1
ATOM 2031 C CA . GLU A 1 247 ? 8.801 -5.467 -20.012 1.00 56.88 247 GLU A CA 1
ATOM 2032 C C . GLU A 1 247 ? 8.456 -5.097 -21.465 1.00 56.88 247 GLU A C 1
ATOM 2034 O O . GLU A 1 247 ? 8.600 -3.953 -21.896 1.00 56.88 247 GLU A O 1
ATOM 2039 N N . CYS A 1 248 ? 8.078 -6.101 -22.258 1.00 58.16 248 CYS A N 1
ATOM 2040 C CA . CYS A 1 248 ? 7.716 -5.930 -23.660 1.00 58.16 248 CYS A CA 1
ATOM 2041 C C . CYS A 1 248 ? 6.195 -5.860 -23.790 1.00 58.16 248 CYS A C 1
ATOM 2043 O O . CYS A 1 248 ? 5.491 -6.826 -23.495 1.00 58.16 248 CYS A O 1
ATOM 2045 N N . GLU A 1 249 ? 5.676 -4.742 -24.288 1.00 61.88 249 GLU A N 1
ATOM 2046 C CA . GLU A 1 249 ? 4.258 -4.636 -24.616 1.00 61.88 249 GLU A CA 1
ATOM 2047 C C . GLU A 1 249 ? 3.933 -5.528 -25.828 1.00 61.88 249 GLU A C 1
ATOM 2049 O O . GLU A 1 249 ? 4.366 -5.273 -26.956 1.00 61.88 249 GLU A O 1
ATOM 2054 N N . LEU A 1 250 ? 3.159 -6.595 -25.610 1.00 71.75 250 LEU A N 1
ATOM 2055 C CA . LEU A 1 250 ? 2.702 -7.476 -26.683 1.00 71.75 250 LEU A CA 1
ATOM 2056 C C . LEU A 1 250 ? 1.537 -6.825 -27.435 1.00 71.75 250 LEU A C 1
ATOM 2058 O O . LEU A 1 250 ? 0.369 -6.993 -27.092 1.00 71.75 250 LEU A O 1
ATOM 2062 N N . LYS A 1 251 ? 1.855 -6.095 -28.504 1.00 83.06 251 LYS A N 1
ATOM 2063 C CA . LYS A 1 251 ? 0.859 -5.600 -29.458 1.00 83.06 251 LYS A CA 1
ATOM 2064 C C . LYS A 1 251 ? 0.708 -6.570 -30.622 1.00 83.06 251 LYS A C 1
ATOM 2066 O O . LYS A 1 251 ? 1.675 -6.906 -31.305 1.00 83.06 251 LYS A O 1
ATOM 2071 N N . LEU A 1 252 ? -0.530 -6.975 -30.903 1.00 84.81 252 LEU A N 1
ATOM 2072 C CA . LEU A 1 252 ? -0.844 -7.609 -32.181 1.00 84.81 252 LEU A CA 1
ATOM 2073 C C . LEU A 1 252 ? -0.564 -6.610 -33.308 1.00 84.81 252 LEU A C 1
ATOM 2075 O O . LEU A 1 252 ? -1.028 -5.470 -33.256 1.00 84.81 252 LEU A O 1
ATOM 2079 N N . LYS A 1 253 ? 0.183 -7.049 -34.326 1.00 91.19 253 LYS A N 1
ATOM 2080 C CA . LYS A 1 253 ? 0.477 -6.246 -35.518 1.00 91.19 253 LYS A CA 1
ATOM 2081 C C . LYS A 1 253 ? -0.833 -5.835 -36.194 1.00 91.19 253 LYS A C 1
ATOM 2083 O O . LYS A 1 253 ? -1.689 -6.689 -36.417 1.00 91.19 253 LYS A O 1
ATOM 2088 N N . ASP A 1 254 ? -0.970 -4.573 -36.588 1.00 91.50 254 ASP A N 1
ATOM 2089 C CA . ASP A 1 254 ? -2.190 -4.102 -37.261 1.00 91.50 254 ASP A CA 1
ATOM 2090 C C . ASP A 1 254 ? -2.518 -4.871 -38.556 1.00 91.50 254 ASP A C 1
ATOM 2092 O O . ASP A 1 254 ? -3.684 -5.223 -38.734 1.00 91.50 254 ASP A O 1
ATOM 2096 N N . PRO A 1 255 ? -1.537 -5.279 -39.392 1.00 94.12 255 PRO A N 1
ATOM 2097 C CA . PRO A 1 255 ? -1.803 -6.172 -40.520 1.00 94.12 255 PRO A CA 1
ATOM 2098 C C . PRO A 1 255 ? -2.424 -7.518 -40.123 1.00 94.12 255 PRO A C 1
ATOM 2100 O O . PRO A 1 255 ? -3.245 -8.051 -40.858 1.00 94.12 255 PRO A O 1
ATOM 2103 N N . PHE A 1 256 ? -2.066 -8.074 -38.958 1.00 91.69 256 PHE A N 1
ATOM 2104 C CA . PHE A 1 256 ? -2.641 -9.338 -38.486 1.00 91.69 256 PHE A CA 1
ATOM 2105 C C . PHE A 1 256 ? -4.104 -9.167 -38.067 1.00 91.69 256 PHE A C 1
ATOM 2107 O O . PHE A 1 256 ? -4.932 -10.016 -38.392 1.00 91.69 256 PHE A O 1
ATOM 2114 N N . LYS A 1 257 ? -4.446 -8.041 -37.426 1.00 88.94 257 LYS A N 1
ATOM 2115 C CA . LYS A 1 257 ? -5.830 -7.721 -37.033 1.00 88.94 257 LYS A CA 1
ATOM 2116 C C . LYS A 1 257 ? -6.779 -7.583 -38.233 1.00 88.94 257 LYS A C 1
ATOM 2118 O O . LYS A 1 257 ? -7.983 -7.744 -38.092 1.00 88.94 257 LYS A O 1
ATOM 2123 N N . GLN A 1 258 ? -6.243 -7.298 -39.419 1.00 92.00 258 GLN A N 1
ATOM 2124 C CA . GLN A 1 258 ? -7.015 -7.206 -40.662 1.00 92.00 258 GLN A CA 1
ATOM 2125 C C . GLN A 1 258 ? -7.215 -8.565 -41.355 1.00 92.00 258 GLN A C 1
ATOM 2127 O O . GLN A 1 258 ? -7.940 -8.644 -42.342 1.00 92.00 258 GLN A O 1
ATOM 2132 N N . THR A 1 259 ? -6.587 -9.643 -40.871 1.00 93.69 259 THR A N 1
ATOM 2133 C CA . THR A 1 259 ? -6.712 -10.967 -41.497 1.00 93.69 259 THR A CA 1
ATOM 2134 C C . THR A 1 259 ? -8.081 -11.593 -41.243 1.00 93.69 259 THR A C 1
ATOM 2136 O O . THR A 1 259 ? -8.693 -11.401 -40.193 1.00 93.69 259 THR A O 1
ATOM 2139 N N . GLU A 1 260 ? -8.551 -12.407 -42.188 1.00 90.44 260 GLU A N 1
ATOM 2140 C CA . GLU A 1 260 ? -9.793 -13.173 -42.033 1.00 90.44 260 GLU A CA 1
ATOM 2141 C C . GLU A 1 260 ? -9.711 -14.154 -40.854 1.00 90.44 260 GLU A C 1
ATOM 2143 O O . GLU A 1 260 ? -10.685 -14.344 -40.135 1.00 90.44 260 GLU A O 1
ATOM 2148 N N . PHE A 1 261 ? -8.523 -14.700 -40.584 1.00 90.12 261 PHE A N 1
ATOM 2149 C CA . PHE A 1 261 ? -8.280 -15.553 -39.422 1.00 90.12 261 PHE A CA 1
ATOM 2150 C C . PHE A 1 261 ? -8.468 -14.811 -38.091 1.00 90.12 261 PHE A C 1
ATOM 2152 O O . PHE A 1 261 ? -9.037 -15.375 -37.165 1.00 90.12 261 PHE A O 1
ATOM 2159 N N . TYR A 1 262 ? -8.026 -13.554 -37.975 1.00 88.75 262 TYR A N 1
ATOM 2160 C CA . TYR A 1 262 ? -8.249 -12.779 -36.751 1.00 88.75 262 TYR A CA 1
ATOM 2161 C C . TYR A 1 262 ? -9.726 -12.412 -36.555 1.00 88.75 262 TYR A C 1
ATOM 2163 O O . TYR A 1 262 ? -10.221 -12.463 -35.434 1.00 88.75 262 TYR A O 1
ATOM 2171 N N . ASN A 1 263 ? -10.428 -12.065 -37.637 1.00 89.06 263 ASN A N 1
ATOM 2172 C CA . ASN A 1 263 ? -11.820 -11.615 -37.568 1.00 89.06 263 ASN A CA 1
ATOM 2173 C C . ASN A 1 263 ? -12.834 -12.767 -37.457 1.00 89.06 263 ASN A C 1
ATOM 2175 O O . ASN A 1 263 ? -13.843 -12.623 -36.775 1.00 89.06 263 ASN A O 1
ATOM 2179 N N . ASN A 1 264 ? -12.564 -13.904 -38.107 1.00 91.62 264 ASN A N 1
ATOM 2180 C CA . ASN A 1 264 ? -13.519 -15.006 -38.277 1.00 91.62 264 ASN A CA 1
ATOM 2181 C C . ASN A 1 264 ? -12.968 -16.377 -37.842 1.00 91.62 264 ASN A C 1
ATOM 2183 O O . ASN A 1 264 ? -13.664 -17.387 -37.955 1.00 91.62 264 ASN A O 1
ATOM 2187 N N . GLY A 1 265 ? -11.715 -16.454 -37.390 1.00 86.69 265 GLY A N 1
ATOM 2188 C CA . GLY A 1 265 ? -11.098 -17.712 -36.982 1.00 86.69 265 GLY A CA 1
ATOM 2189 C C . GLY A 1 265 ? -11.701 -18.260 -35.691 1.00 86.69 265 GLY A C 1
ATOM 2190 O O . GLY A 1 265 ? -11.918 -17.538 -34.721 1.00 86.69 265 GLY A O 1
ATOM 2191 N N . LEU A 1 266 ? -11.930 -19.572 -35.663 1.00 85.81 266 LEU A N 1
ATOM 2192 C CA . LEU A 1 266 ? -12.358 -20.289 -34.465 1.00 85.81 266 LEU A CA 1
ATOM 2193 C C . LEU A 1 266 ? -11.140 -20.923 -33.794 1.00 85.81 266 LEU A C 1
ATOM 2195 O O . LEU A 1 266 ? -10.450 -21.751 -34.391 1.00 85.81 266 LEU A O 1
ATOM 2199 N N . LEU A 1 267 ? -10.881 -20.540 -32.544 1.00 81.56 267 LEU A N 1
ATOM 2200 C CA . LEU A 1 267 ? -9.814 -21.120 -31.738 1.00 81.56 267 LEU A CA 1
ATOM 2201 C C . LEU A 1 267 ? -10.407 -22.145 -30.768 1.00 81.56 267 LEU A C 1
ATOM 2203 O O . LEU A 1 267 ? -11.145 -21.791 -29.850 1.00 81.56 267 LEU A O 1
ATOM 2207 N N . PHE A 1 268 ? -10.057 -23.414 -30.947 1.00 82.19 268 PHE A N 1
ATOM 2208 C CA . PHE A 1 268 ? -10.445 -24.471 -30.018 1.00 82.19 268 PHE A CA 1
ATOM 2209 C C . PHE A 1 268 ? -9.316 -24.689 -29.015 1.00 82.19 268 PHE A C 1
ATOM 2211 O O . PHE A 1 268 ? -8.219 -25.122 -29.371 1.00 82.19 268 PHE A O 1
ATOM 2218 N N . LYS A 1 269 ? -9.579 -24.362 -27.750 1.00 77.56 269 LYS A N 1
ATOM 2219 C CA . LYS A 1 269 ? -8.666 -24.635 -26.643 1.00 77.56 269 LYS A CA 1
ATOM 2220 C C . LYS A 1 269 ? -9.069 -25.955 -25.996 1.00 77.56 269 LYS A C 1
ATOM 2222 O O . LYS A 1 269 ? -10.220 -26.133 -25.618 1.00 77.56 269 LYS A O 1
ATOM 2227 N N . ASN A 1 270 ? -8.110 -26.862 -25.850 1.00 85.12 270 ASN A N 1
ATOM 2228 C CA . ASN A 1 270 ? -8.316 -28.067 -25.060 1.00 85.12 270 ASN A CA 1
ATOM 2229 C C . ASN A 1 270 ? -8.123 -27.741 -23.579 1.00 85.12 270 ASN A C 1
ATOM 2231 O O . ASN A 1 270 ? -7.066 -27.236 -23.189 1.00 85.12 270 ASN A O 1
ATOM 2235 N N . ASP A 1 271 ? -9.110 -28.092 -22.764 1.00 77.25 271 ASP A N 1
ATOM 2236 C CA . ASP A 1 271 ? -8.984 -28.057 -21.315 1.00 77.25 271 ASP A CA 1
ATOM 2237 C C . ASP A 1 271 ? -8.404 -29.379 -20.806 1.00 77.25 271 ASP A C 1
ATOM 2239 O O . ASP A 1 271 ? -8.743 -30.471 -21.269 1.00 77.25 271 ASP A O 1
ATOM 2243 N N . ARG A 1 272 ? -7.469 -29.281 -19.857 1.00 79.75 272 ARG A N 1
ATOM 2244 C CA . ARG A 1 272 ? -6.899 -30.454 -19.194 1.00 79.75 272 ARG A CA 1
ATOM 2245 C C . ARG A 1 272 ? -7.763 -30.796 -17.991 1.00 79.75 272 ARG A C 1
ATOM 2247 O O . ARG A 1 272 ? -7.883 -29.990 -17.075 1.00 79.75 272 ARG A O 1
ATOM 2254 N N . TYR A 1 273 ? -8.276 -32.018 -17.956 1.00 78.44 273 TYR A N 1
ATOM 2255 C CA . TYR A 1 273 ? -8.969 -32.560 -16.793 1.00 78.44 273 TYR A CA 1
ATOM 2256 C C . TYR A 1 273 ? -8.103 -33.619 -16.116 1.00 78.44 273 TYR A C 1
ATOM 2258 O O . TYR A 1 273 ? -7.361 -34.357 -16.769 1.00 78.44 273 TYR A O 1
ATOM 2266 N N . LYS A 1 274 ? -8.186 -33.690 -14.786 1.00 78.19 274 LYS A N 1
ATOM 2267 C CA . LYS A 1 274 ? -7.497 -34.716 -14.005 1.00 78.19 274 LYS A CA 1
ATOM 2268 C C . LYS A 1 274 ? -8.125 -36.074 -14.325 1.00 78.19 274 LYS A C 1
ATOM 2270 O O . LYS A 1 274 ? -9.300 -36.285 -14.046 1.00 78.19 274 LYS A O 1
ATOM 2275 N N . ASN A 1 275 ? -7.348 -36.987 -14.906 1.00 77.12 275 ASN A N 1
ATOM 2276 C CA . ASN A 1 275 ? -7.808 -38.352 -15.147 1.00 77.12 275 ASN A CA 1
ATOM 2277 C C . ASN A 1 275 ? -7.990 -39.066 -13.795 1.00 77.12 275 ASN A C 1
ATOM 2279 O O . ASN A 1 275 ? -7.035 -39.180 -13.026 1.00 77.12 275 ASN A O 1
ATOM 2283 N N . THR A 1 276 ? -9.214 -39.504 -13.490 1.00 79.88 276 THR A N 1
ATOM 2284 C CA . THR A 1 276 ? -9.559 -40.185 -12.231 1.00 79.88 276 THR A CA 1
ATOM 2285 C C . THR A 1 276 ? -9.150 -41.657 -12.221 1.00 79.88 276 THR A C 1
ATOM 2287 O O . THR A 1 276 ? -9.169 -42.280 -11.165 1.00 79.88 276 THR A O 1
ATOM 2290 N N . TYR A 1 277 ? -8.767 -42.219 -13.376 1.00 76.62 277 TYR A N 1
ATOM 2291 C CA . TYR A 1 277 ? -8.429 -43.635 -13.564 1.00 76.62 277 TYR A CA 1
ATOM 2292 C C . TYR A 1 277 ? -9.516 -44.625 -13.099 1.00 76.62 277 TYR A C 1
ATOM 2294 O O . TYR A 1 277 ? -9.259 -45.820 -13.030 1.00 76.62 277 TYR A O 1
ATOM 2302 N N . GLU A 1 278 ? -10.752 -44.179 -12.850 1.00 77.62 278 GLU A N 1
ATOM 2303 C CA . GLU A 1 278 ? -11.864 -45.039 -12.398 1.00 77.62 278 GLU A CA 1
ATOM 2304 C C . GLU A 1 278 ? -12.211 -46.153 -13.400 1.00 77.62 278 GLU A C 1
ATOM 2306 O O . GLU A 1 278 ? -12.706 -47.218 -13.034 1.00 77.62 278 GLU A O 1
ATOM 2311 N N . HIS A 1 279 ? -11.925 -45.918 -14.681 1.00 73.38 279 HIS A N 1
ATOM 2312 C CA . HIS A 1 279 ? -12.121 -46.879 -15.764 1.00 73.38 279 HIS A CA 1
ATOM 2313 C C . HIS A 1 279 ? -10.949 -47.859 -15.929 1.00 73.38 279 HIS A C 1
ATOM 2315 O O . HIS A 1 279 ? -11.070 -48.823 -16.681 1.00 73.38 279 HIS A O 1
ATOM 2321 N N . VAL A 1 280 ? -9.826 -47.636 -15.243 1.00 77.38 280 VAL A N 1
ATOM 2322 C CA . VAL A 1 280 ? -8.645 -48.495 -15.319 1.00 77.38 280 VAL A CA 1
ATOM 2323 C C . VAL A 1 280 ? -8.800 -49.642 -14.330 1.00 77.38 280 VAL A C 1
ATOM 2325 O O . VAL A 1 280 ? -8.712 -49.459 -13.118 1.00 77.38 280 VAL A O 1
ATOM 2328 N N . LYS A 1 281 ? -8.993 -50.852 -14.853 1.00 77.88 281 LYS A N 1
ATOM 2329 C CA . LYS A 1 281 ? -9.122 -52.081 -14.054 1.00 77.88 281 LYS A CA 1
ATOM 2330 C C . LYS A 1 281 ? -7.930 -53.015 -14.236 1.00 77.88 281 LYS A C 1
ATOM 2332 O O . LYS A 1 281 ? -7.772 -53.977 -13.488 1.00 77.88 281 LYS A O 1
ATOM 2337 N N . SER A 1 282 ? -7.081 -52.754 -15.226 1.00 76.56 282 SER A N 1
ATOM 2338 C CA . SER A 1 282 ? -5.922 -53.574 -15.544 1.00 76.56 282 SER A CA 1
ATOM 2339 C C . SER A 1 282 ? -4.852 -52.801 -16.323 1.00 76.56 282 SER A C 1
ATOM 2341 O O . SER A 1 282 ? -5.114 -51.786 -16.960 1.00 76.56 282 SER A O 1
ATOM 2343 N N . PHE A 1 283 ? -3.633 -53.346 -16.366 1.00 69.75 283 PHE A N 1
ATOM 2344 C CA . PHE A 1 283 ? -2.551 -52.823 -17.212 1.00 69.75 283 PHE A CA 1
ATOM 2345 C C . PHE A 1 283 ? -2.875 -52.821 -18.717 1.00 69.75 283 PHE A C 1
ATOM 2347 O O . PHE A 1 283 ? -2.242 -52.088 -19.475 1.00 69.75 283 PHE A O 1
ATOM 2354 N N . ALA A 1 284 ? -3.855 -53.616 -19.162 1.00 73.44 284 ALA A N 1
ATOM 2355 C CA . ALA A 1 284 ? -4.294 -53.598 -20.554 1.00 73.44 284 ALA A CA 1
ATOM 2356 C C . ALA A 1 284 ? -5.021 -52.287 -20.904 1.00 73.44 284 ALA A C 1
ATOM 2358 O O . ALA A 1 284 ? -4.886 -51.809 -22.029 1.00 73.44 284 ALA A O 1
ATOM 2359 N N . ASP A 1 285 ? -5.692 -51.665 -19.928 1.00 75.75 285 ASP A N 1
ATOM 2360 C CA . ASP A 1 285 ? -6.412 -50.395 -20.097 1.00 75.75 285 ASP A CA 1
ATOM 2361 C C . ASP A 1 285 ? -5.448 -49.207 -20.275 1.00 75.75 285 ASP A C 1
ATOM 2363 O O . ASP A 1 285 ? -5.809 -48.181 -20.841 1.00 75.75 285 ASP A O 1
ATOM 2367 N N . PHE A 1 286 ? -4.181 -49.380 -19.879 1.00 70.38 286 PHE A N 1
ATOM 2368 C CA . PHE A 1 286 ? -3.078 -48.459 -20.175 1.00 70.38 286 PHE A CA 1
ATOM 2369 C C . PHE A 1 286 ? -2.407 -48.713 -21.537 1.00 70.38 286 PHE A C 1
ATOM 2371 O O . PHE A 1 286 ? -1.392 -48.095 -21.852 1.00 70.38 286 PHE A O 1
ATOM 2378 N N . GLY A 1 287 ? -2.914 -49.650 -22.345 1.00 72.19 287 GLY A N 1
ATOM 2379 C CA . GLY A 1 287 ? -2.303 -50.018 -23.626 1.00 72.19 287 GLY A CA 1
ATOM 2380 C C . GLY A 1 287 ? -1.019 -50.850 -23.497 1.00 72.19 287 GLY A C 1
ATOM 2381 O O . GLY A 1 287 ? -0.306 -51.040 -24.486 1.00 72.19 287 GLY A O 1
ATOM 2382 N N . ILE A 1 288 ? -0.718 -51.388 -22.308 1.00 72.12 288 ILE A N 1
ATOM 2383 C CA . ILE A 1 288 ? 0.472 -52.215 -22.072 1.00 72.12 288 ILE A CA 1
ATOM 2384 C C . ILE A 1 288 ? 0.189 -53.643 -22.548 1.00 72.12 288 ILE A C 1
ATOM 2386 O O . ILE A 1 288 ? -0.402 -54.461 -21.843 1.00 72.12 288 ILE A O 1
ATOM 2390 N N . LYS A 1 289 ? 0.624 -53.946 -23.776 1.00 66.75 289 LYS A N 1
ATOM 2391 C CA . LYS A 1 289 ? 0.381 -55.241 -24.440 1.00 66.75 289 LYS A CA 1
ATOM 2392 C C . LYS A 1 289 ? 1.418 -56.326 -24.131 1.00 66.75 289 LYS A C 1
ATOM 2394 O O . LYS A 1 289 ? 1.125 -57.501 -24.322 1.00 66.75 289 LYS A O 1
ATOM 2399 N N . LYS A 1 290 ? 2.622 -55.972 -23.666 1.00 66.12 290 LYS A N 1
ATOM 2400 C CA . LYS A 1 290 ? 3.682 -56.941 -23.329 1.00 66.12 290 LYS A CA 1
ATOM 2401 C C . LYS A 1 290 ? 4.019 -56.882 -21.846 1.00 66.12 290 LYS A C 1
ATOM 2403 O O . LYS A 1 290 ? 4.411 -55.836 -21.339 1.00 66.12 290 LYS A O 1
ATOM 2408 N N . ARG A 1 291 ? 3.888 -58.025 -21.173 1.00 61.97 291 ARG A N 1
ATOM 2409 C CA . ARG A 1 291 ? 4.319 -58.234 -19.789 1.00 61.97 291 ARG A CA 1
ATOM 2410 C C . ARG A 1 291 ? 5.594 -59.076 -19.822 1.00 61.97 291 ARG A C 1
ATOM 2412 O O . ARG A 1 291 ? 5.519 -60.277 -20.043 1.00 61.97 291 ARG A O 1
ATOM 2419 N N . ASN A 1 292 ? 6.754 -58.453 -19.627 1.00 57.53 292 ASN A N 1
ATOM 2420 C CA . ASN A 1 292 ? 8.036 -59.158 -19.497 1.00 57.53 292 ASN A CA 1
ATOM 2421 C C . ASN A 1 292 ? 8.268 -59.589 -18.041 1.00 57.53 292 ASN A C 1
ATOM 2423 O O . ASN A 1 292 ? 9.283 -59.235 -17.449 1.00 57.53 292 ASN A O 1
ATOM 2427 N N . ILE A 1 293 ? 7.309 -60.282 -17.425 1.00 63.09 293 ILE A N 1
ATOM 2428 C CA . ILE A 1 293 ? 7.481 -60.761 -16.050 1.00 63.09 293 ILE A CA 1
ATOM 2429 C C . ILE A 1 293 ? 7.177 -62.253 -16.020 1.00 63.09 293 ILE A C 1
ATOM 2431 O O . ILE A 1 293 ? 6.019 -62.665 -16.044 1.00 63.09 293 ILE A O 1
ATOM 2435 N N . SER A 1 294 ? 8.243 -63.048 -15.994 1.00 55.47 294 SER A N 1
ATOM 2436 C CA . SER A 1 294 ? 8.217 -64.463 -15.645 1.00 55.47 294 SER A CA 1
ATOM 2437 C C . SER A 1 294 ? 8.577 -64.598 -14.169 1.00 55.47 294 SER A C 1
ATOM 2439 O O . SER A 1 294 ? 9.671 -64.200 -13.770 1.00 55.47 294 SER A O 1
ATOM 2441 N N . TYR A 1 295 ? 7.676 -65.162 -13.372 1.00 56.75 295 TYR A N 1
ATOM 2442 C CA . TYR A 1 295 ? 8.006 -65.630 -12.030 1.00 56.75 295 TYR A CA 1
ATOM 2443 C C . TYR A 1 295 ? 8.425 -67.095 -12.128 1.00 56.75 295 TYR A C 1
ATOM 2445 O O . TYR A 1 295 ? 7.680 -67.911 -12.670 1.00 56.75 295 TYR A O 1
ATOM 2453 N N . SER A 1 296 ? 9.600 -67.424 -11.606 1.00 48.84 296 SER A N 1
ATOM 2454 C CA . SER A 1 296 ? 9.973 -68.794 -11.260 1.00 48.84 296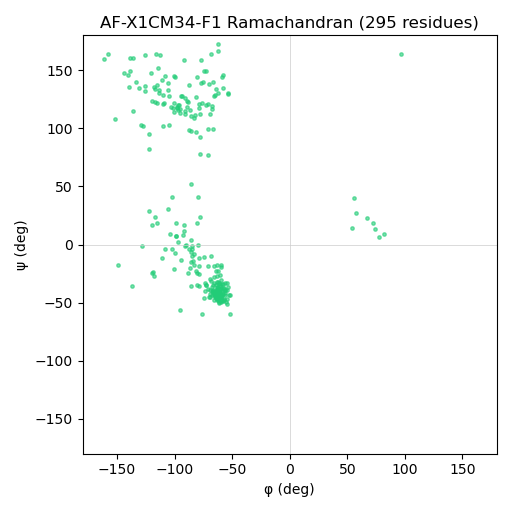 SER A CA 1
ATOM 2455 C C . SER A 1 296 ? 9.909 -68.922 -9.741 1.00 48.84 296 SER A C 1
ATOM 2457 O O . SER A 1 296 ? 10.462 -68.068 -9.046 1.00 48.84 296 SER A O 1
ATOM 2459 N N . ILE A 1 297 ? 9.186 -69.940 -9.270 1.00 46.69 297 ILE A N 1
ATOM 2460 C CA . ILE A 1 297 ? 9.113 -70.347 -7.858 1.00 46.69 297 ILE A CA 1
ATOM 2461 C C . ILE A 1 297 ? 10.465 -70.917 -7.434 1.00 46.69 297 ILE A C 1
ATOM 2463 O O . ILE A 1 297 ? 11.037 -71.680 -8.247 1.00 46.69 297 ILE A O 1
#

Solvent-accessible surface area (backbone atoms only — not comparable to full-atom values): 17751 Å² total; per-residue (Å²): 119,46,66,40,92,52,57,73,66,58,48,52,51,51,52,50,52,48,41,49,37,47,30,52,57,27,52,77,66,72,41,97,57,61,51,20,35,38,40,38,22,78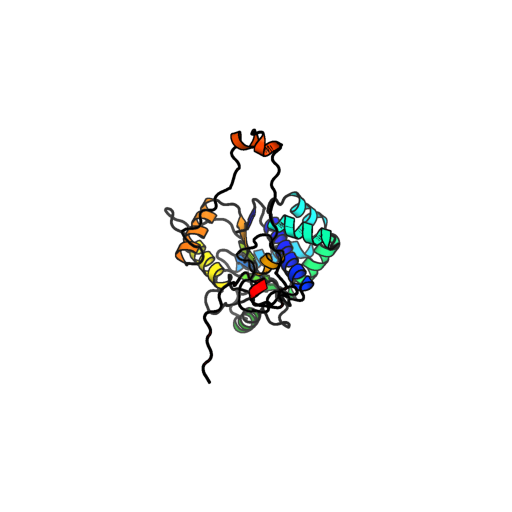,82,41,64,65,54,25,49,49,52,49,51,51,49,48,52,50,46,75,67,56,45,42,62,59,53,51,48,52,65,74,71,53,84,49,65,71,58,50,49,34,52,51,50,33,55,75,71,70,52,44,52,62,56,49,38,54,48,51,38,67,54,63,32,74,91,14,49,43,73,65,68,58,77,92,52,41,69,66,50,48,52,56,58,63,36,47,77,41,87,88,41,67,55,27,36,36,33,32,40,73,78,68,81,73,88,62,66,43,56,31,43,34,36,38,38,57,68,68,82,87,81,72,57,62,94,92,43,62,15,74,67,42,43,52,49,28,52,49,46,60,46,33,60,44,76,47,71,53,62,49,98,93,43,75,57,35,88,54,91,84,39,90,88,40,89,80,46,80,72,36,62,65,70,49,60,41,43,37,38,66,67,44,71,66,60,51,50,34,37,51,52,33,22,35,76,71,66,72,40,72,92,80,74,74,91,72,83,87,70,82,56,70,73,55,64,71,33,66,60,65,73,70,54,83,84,87,80,86,81,89,72,85,83,79,59,83,86,55,88,50,64,61,74,74,69,54,85,76,81,95,74,86,86,80,133

Radius of gyration: 24.87 Å; Cα contacts (8 Å, |Δi|>4): 368; chains: 1; bounding box: 47×89×66 Å

Nearest PDB structures (foldseek):
  7z8s-assembly1_E  TM=4.055E-01  e=1.625E-02  Thermochaetoides thermophila
  6fml-assembly1_G  TM=5.387E-01  e=8.383E-01  Thermochaetoides thermophila DSM 1495
  8oos-assembly1_G  TM=3.502E-01  e=1.410E-01  Thermochaetoides thermophila
  9b1e-assembly1_A  TM=5.121E-01  e=8.383E-01  Saccharomyces cerevisiae W303
  7mkn-assembly1_L  TM=3.345E-01  e=1.571E-01  Escherichia coli K-12

Sequence (297 aa):
IVQSDFDENDRILQALIVSQYKYEVAAKNRINLKPVILFKAQRTIEQSKQNKANFHNIIENLSPDDIEGIKNISKIWLVQQAFAFFTQHGITNQQLTLRLKAEFNESRCLSVNEEIEKEKQQIRLNSLEDKDNPIRAIFAVQKLNEGWDVLNLFDIVRCYEGRDSRAGRPGRTTIAEAQLIGRGARYFPFTIAENNDRFRRKFDNDLTHELRVLEDLHYHSVNDSRYISELRTALIEEGILDDREVECELKLKDPFKQTEFYNNGLLFKNDRYKNTYEHVKSFADFGIKKRNISYSI

Foldseek 3Di:
DAADQDDLLLLLVLLLLLQVLLVVLCVVQVHPAQAAEEEEDAADLVRLVVVLVVSQVCLVPPDLVSLVVSCVRDPDPSSVVSVVVCVVVVNGSRNSSVVSSVLPPPQQEEECADPVCNVVSLVLQLCVVPPPNSHRYYGYYQPCPPDRADQNHAEYEYNDDDAQDDPLAHHPRLLSVLVVCVSRQAQNFDAGPVGRRRRDDDCPPPPPDSNVSNNHRYYGDYPDVSSVVNNVVSNVVVVNDPPPDDPDDDDDDPVVCPDCCNVPNDDDDDDDDDDPCPVPPDVVVVVPPDDPDDDDD

Mean predicted aligned error: 11.05 Å

InterPro domains:
  IPR027417 P-loop containing nucleoside triphosphate hydrolase [G3DSA:3.40.50.300] (7-218)
  IPR060035 HI_1054, N-terminal region [PF27159] (173-241)